Protein AF-A0A9D0T425-F1 (afdb_monomer)

Sequence (357 aa):
MLVMQRRLNVHPAMEGNSQNRHQSHPHPATARMAPVVEVRHTQVRAAHAQANKETKMFMDFVNVDIGLASYYLVDFLIAVALLSAMRFFAGLVGNVSATKEISHNDNKAFGVSLAGAMVAVSIMLMGVVSGDAGYNLANEVLTVILFGVIGITLMWLTRIAFDRISFPGLSIHDQIMKGNMSASIIDACNMIATAIIIKGAMVWVDGGMAMAIFAVIISFIASQIIMALATLYRVKVYAKRHSHKGKQLHEAIEENNVALALRFSAYRVGIAIAVSAAFTAVEYEADAFLYVFMLWFAVALVLFVLLTLIAIVIRHGVLPRINIGEEVGEQGNIAVGVIEGSIYIVVGLLLSGLIGA

Foldseek 3Di:
DDDDDDDDDDDDDDDDDDDDDDDDDDDDDDDDDDPPVVVVVVVVVVVVVVVVVVVVVVCVVVVPPVVLVVLLVLLVVVLVVLLVCLQVVCCVLVVDNSCCCVPPVVQVLSVLLSVLLSLLLVLLLVLLSPDDRDPDSVVSNVSSVVSSVVLNVLLSVLLVLCCVQLNVPDNLSVCSVVSQNLSSLLNSLSSNLLSLQLSLQSNLDDDDPVVSSVSSVVSSVLLSVLVSVLSVVVQVVLCVLCVVVSDTLRVLSSVSLNLSSLLSSLLSNLLSLLLSLLSLLFHDDPVCRVVSVVSSSVSSNVSNVVLVVVLVVVCCVPPPPDPCSCCRRPVSPNVSSNVSSVSSNVSSVVNSVVSND

Secondary structure (DSSP, 8-state):
-----------------------------------HHHHHHHHHHHHHHHHHHHHHHHHHHT---HHHHHHHHHHHHHHHHHHHHHHHHHHHHHT--HHIIIIIS--HHHHHHHHHHHHHHHHHHHHHHTS---SSHHHHHHHHHHHHHHHHHHHHHHHHHIIIII-TT--HHHHHHTT-HHHHHHHHHHHHHHHHHHHHHHHH--S-HHHHHHHHHHHHHHHHHHHHHHHHHHHHHHHHHTTTTT--HHHHHHTT-HHHHHHHHHHHHHHHHHHHHHHHHS---STTHHHHHHHHHHHHHHHHHHHHHHHHHHHHHHSTT--HIIIIIIS--HHHHHHHHHHHHHHHHHHHHHH--

Solvent-accessible surface area (backbone atoms only — not comparable to full-atom values): 19040 Å² total; per-residue (Å²): 134,90,83,89,82,88,82,87,87,80,87,88,87,81,87,89,82,89,83,88,85,82,90,78,87,81,81,89,78,79,84,76,78,73,60,69,68,60,56,49,54,51,52,52,51,51,51,52,52,48,52,52,49,50,52,48,52,48,48,65,72,61,61,69,52,67,68,61,53,52,52,55,50,51,50,50,52,50,52,52,49,53,56,61,43,46,56,55,47,47,24,70,76,65,77,38,55,52,64,48,39,51,75,72,64,61,26,60,12,45,50,49,26,51,51,22,44,46,52,12,52,52,51,28,47,51,22,56,73,70,48,84,83,58,101,42,71,71,59,45,56,51,48,52,51,50,53,49,50,52,47,54,52,51,50,54,50,48,52,54,47,39,28,62,68,53,31,69,91,43,59,46,67,61,35,17,76,70,44,24,50,13,32,10,49,31,51,12,31,50,37,32,19,50,18,47,34,41,15,30,40,45,62,43,50,83,66,56,72,70,55,41,53,50,46,30,54,54,47,45,54,53,47,51,52,55,52,34,53,54,38,53,52,50,42,52,54,40,30,67,66,31,54,93,73,68,47,49,56,63,56,41,38,74,71,41,28,46,10,44,22,46,25,55,21,27,39,48,34,8,40,21,44,22,32,28,26,22,49,66,67,38,73,73,46,79,94,45,40,69,60,43,50,53,50,28,52,52,46,23,51,49,37,45,52,48,42,53,52,51,36,54,55,51,44,57,69,78,47,64,94,58,59,60,55,52,40,19,69,70,69,38,34,45,69,63,13,45,56,59,9,47,43,28,36,52,44,10,50,50,51,24,53,67,52,71,104

Structure (mmCIF, N/CA/C/O backbone):
data_AF-A0A9D0T425-F1
#
_entry.id   AF-A0A9D0T425-F1
#
loop_
_atom_site.group_PDB
_atom_site.id
_atom_site.type_symbol
_atom_site.label_atom_id
_atom_site.label_alt_id
_atom_site.label_comp_id
_atom_site.label_asym_id
_atom_site.label_entity_id
_atom_site.label_seq_id
_atom_site.pdbx_PDB_ins_code
_atom_site.Cartn_x
_atom_site.Cartn_y
_atom_site.Cartn_z
_atom_site.occupancy
_atom_site.B_iso_or_equiv
_atom_site.auth_seq_id
_atom_site.auth_comp_id
_atom_site.auth_asym_id
_atom_site.auth_atom_id
_atom_site.pdbx_PDB_model_num
ATOM 1 N N . MET A 1 1 ? -2.013 -35.848 -11.472 1.00 35.44 1 MET A N 1
ATOM 2 C CA . MET A 1 1 ? -2.820 -37.085 -11.543 1.00 35.44 1 MET A CA 1
ATOM 3 C C . MET A 1 1 ? -2.615 -37.667 -12.938 1.00 35.44 1 MET A C 1
ATOM 5 O O . MET A 1 1 ? -2.800 -36.940 -13.903 1.00 35.44 1 MET A O 1
ATOM 9 N N . LEU A 1 2 ? -2.079 -38.889 -13.015 1.00 35.22 2 LEU A N 1
ATOM 10 C CA . LEU A 1 2 ? -1.730 -39.642 -14.231 1.00 35.22 2 LEU A CA 1
ATOM 11 C C . LEU A 1 2 ? -2.916 -39.811 -15.203 1.00 35.22 2 LEU A C 1
ATOM 13 O O . LEU A 1 2 ? -4.043 -39.947 -14.743 1.00 35.22 2 LEU A O 1
ATOM 17 N N . VAL A 1 3 ? -2.648 -39.941 -16.511 1.00 34.84 3 VAL A 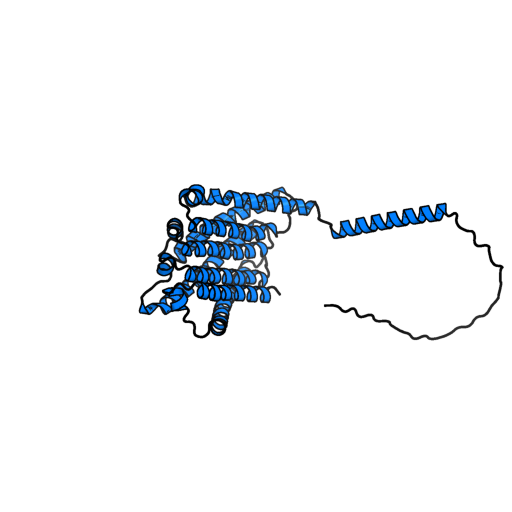N 1
ATOM 18 C CA . VAL A 1 3 ? -2.685 -41.230 -17.249 1.00 34.84 3 VAL A CA 1
ATOM 19 C C . VAL A 1 3 ? -2.408 -41.005 -18.751 1.00 34.84 3 VAL A C 1
ATOM 21 O O . VAL A 1 3 ? -3.076 -40.232 -19.429 1.00 34.84 3 VAL A O 1
ATOM 24 N N . MET A 1 4 ? -1.405 -41.737 -19.250 1.00 37.50 4 MET A N 1
ATOM 25 C CA . MET A 1 4 ? -1.056 -41.970 -20.657 1.00 37.50 4 MET A CA 1
ATOM 26 C C . MET A 1 4 ? -2.200 -42.615 -21.461 1.00 37.50 4 MET A C 1
ATOM 28 O O . MET A 1 4 ? -2.810 -43.574 -20.994 1.00 37.50 4 MET A O 1
ATOM 32 N N . GLN A 1 5 ? -2.360 -42.238 -22.735 1.00 38.09 5 GLN A N 1
ATOM 33 C CA . GLN A 1 5 ? -3.039 -43.068 -23.739 1.00 38.09 5 GLN A CA 1
ATOM 34 C C . GLN A 1 5 ? -2.085 -43.452 -24.880 1.00 38.09 5 GLN A C 1
ATOM 36 O O . GLN A 1 5 ? -1.653 -42.619 -25.671 1.00 38.09 5 GLN A O 1
ATOM 41 N N . ARG A 1 6 ? -1.793 -44.757 -24.964 1.00 34.06 6 ARG A N 1
ATOM 42 C CA . ARG A 1 6 ? -1.296 -45.453 -26.160 1.00 34.06 6 ARG A CA 1
ATOM 43 C C . ARG A 1 6 ? -2.398 -45.473 -27.225 1.00 34.06 6 ARG A C 1
ATOM 45 O O . ARG A 1 6 ? -3.521 -45.863 -26.915 1.00 34.06 6 ARG A O 1
ATOM 52 N N . ARG A 1 7 ? -2.055 -45.217 -28.489 1.00 37.44 7 ARG A N 1
ATOM 53 C CA . ARG A 1 7 ? -2.794 -45.755 -29.644 1.00 37.44 7 ARG A CA 1
ATOM 54 C C . ARG A 1 7 ? -1.852 -46.594 -30.503 1.00 37.44 7 ARG A C 1
ATOM 56 O O . ARG A 1 7 ? -0.882 -46.088 -31.053 1.00 37.44 7 ARG A O 1
ATOM 63 N N . LEU A 1 8 ? -2.155 -47.888 -30.564 1.00 34.28 8 LEU A N 1
ATOM 64 C CA . LEU A 1 8 ? -1.687 -48.835 -31.572 1.00 34.28 8 LEU A CA 1
ATOM 65 C C . LEU A 1 8 ? -2.648 -48.728 -32.760 1.00 34.28 8 LEU A C 1
ATOM 67 O O . LEU A 1 8 ? -3.853 -48.871 -32.565 1.00 34.28 8 LEU A O 1
ATOM 71 N N . ASN A 1 9 ? -2.125 -48.483 -33.961 1.00 35.25 9 ASN A N 1
ATOM 72 C CA . ASN A 1 9 ? -2.880 -48.590 -35.208 1.00 35.25 9 ASN A CA 1
ATOM 73 C C . ASN A 1 9 ? -2.497 -49.900 -35.904 1.00 35.25 9 ASN A C 1
ATOM 75 O O . ASN A 1 9 ? -1.318 -50.175 -36.122 1.00 35.25 9 ASN A O 1
ATOM 79 N N . VAL A 1 10 ? -3.513 -50.693 -36.234 1.00 36.16 10 VAL A N 1
ATOM 80 C CA . VAL A 1 10 ? -3.436 -51.984 -36.920 1.00 36.16 10 VAL A CA 1
ATOM 81 C C . VAL A 1 10 ? -4.153 -51.838 -38.267 1.00 36.16 10 VAL A C 1
ATOM 83 O O . VAL A 1 10 ? -5.340 -51.547 -38.256 1.00 36.16 10 VAL A O 1
ATOM 86 N N . HIS A 1 11 ? -3.396 -52.047 -39.360 1.00 36.41 11 HIS A N 1
ATOM 87 C CA . HIS A 1 11 ? -3.730 -52.639 -40.681 1.00 36.41 11 HIS A CA 1
ATOM 88 C C . HIS A 1 11 ? -4.950 -52.144 -41.511 1.00 36.41 11 HIS A C 1
ATOM 90 O O . HIS A 1 11 ? -5.933 -51.684 -40.945 1.00 36.41 11 HIS A O 1
ATOM 96 N N . PRO A 1 12 ? -4.905 -52.212 -42.870 1.00 41.34 12 PRO A N 1
ATOM 97 C CA . PRO A 1 12 ? -4.798 -53.480 -43.612 1.00 41.34 12 PRO A CA 1
ATOM 98 C C . PRO A 1 12 ? -3.888 -53.511 -44.855 1.00 41.34 12 PRO A C 1
ATOM 100 O O . PRO A 1 12 ? -3.410 -52.501 -45.363 1.00 41.34 12 PRO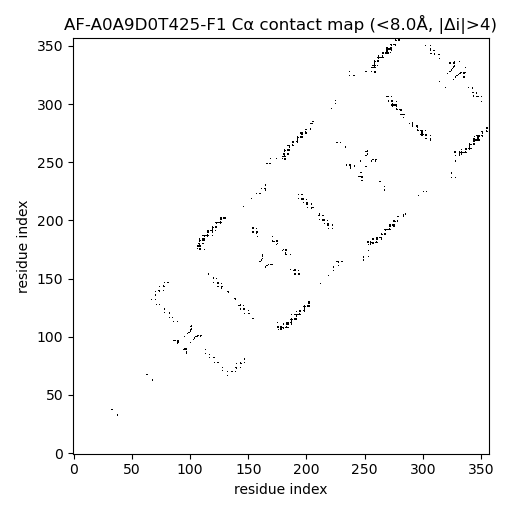 A O 1
ATOM 103 N N . ALA A 1 13 ? -3.645 -54.751 -45.281 1.00 32.94 13 ALA A N 1
ATOM 104 C CA . ALA A 1 13 ? -2.889 -55.201 -46.440 1.00 32.94 13 ALA A CA 1
ATOM 105 C C . ALA A 1 13 ? -3.707 -55.145 -47.742 1.00 32.94 13 ALA A C 1
ATOM 107 O O . ALA A 1 13 ? -4.921 -55.318 -47.692 1.00 32.94 13 ALA A O 1
ATOM 108 N N . MET A 1 14 ? -3.017 -55.033 -48.882 1.00 34.00 14 MET A N 1
ATOM 109 C CA . MET A 1 14 ? -3.430 -55.582 -50.181 1.00 34.00 14 MET A CA 1
ATOM 110 C C . MET A 1 14 ? -2.184 -55.904 -51.026 1.00 34.00 14 MET A C 1
ATOM 112 O O . MET A 1 14 ? -1.304 -55.061 -51.160 1.00 34.00 14 MET A O 1
ATOM 116 N N . GLU A 1 15 ? -2.167 -57.143 -51.536 1.00 33.28 15 GLU A N 1
ATOM 117 C CA . GLU A 1 15 ? -1.726 -57.598 -52.873 1.00 33.28 15 GLU A CA 1
ATOM 118 C C . GLU A 1 15 ? -0.301 -57.215 -53.341 1.00 33.28 15 GLU A C 1
ATOM 120 O O . GLU A 1 15 ? 0.058 -56.059 -53.485 1.00 33.28 15 GLU A O 1
ATOM 125 N N . GLY A 1 16 ? 0.624 -58.134 -53.624 1.00 31.27 16 GLY A N 1
ATOM 126 C CA . GLY A 1 16 ? 0.462 -59.374 -54.375 1.00 31.27 16 GLY A CA 1
ATOM 127 C C . GLY A 1 16 ? 1.121 -59.209 -55.747 1.00 31.27 16 GLY A C 1
ATOM 128 O O . GLY A 1 16 ? 0.457 -58.822 -56.697 1.00 31.27 16 GLY A O 1
ATOM 129 N N . ASN A 1 17 ? 2.418 -59.514 -55.878 1.00 34.34 17 ASN A N 1
ATOM 130 C CA . ASN A 1 17 ? 2.945 -59.950 -57.170 1.00 34.34 17 ASN A CA 1
ATOM 131 C C . ASN A 1 17 ? 4.138 -60.896 -57.006 1.00 34.34 17 ASN A C 1
ATOM 133 O O . ASN A 1 17 ? 5.148 -60.593 -56.373 1.00 34.34 17 ASN A O 1
ATOM 137 N N . SER A 1 18 ? 3.960 -62.071 -57.586 1.00 33.28 18 SER A N 1
ATOM 138 C CA . SER A 1 18 ? 4.903 -63.164 -57.716 1.00 33.28 18 SER A CA 1
ATOM 139 C C . SER A 1 18 ? 5.971 -62.848 -58.757 1.00 33.28 18 SER A C 1
ATOM 141 O O . SER A 1 18 ? 5.620 -62.544 -59.894 1.00 33.28 18 SER A O 1
ATOM 143 N N . GLN A 1 19 ? 7.249 -63.075 -58.446 1.00 36.12 19 GLN A N 1
ATOM 144 C CA . GLN A 1 19 ? 8.165 -63.644 -59.433 1.00 36.12 19 GLN A CA 1
ATOM 145 C C . GLN A 1 19 ? 9.324 -64.395 -58.772 1.00 36.12 19 GLN A C 1
ATOM 147 O O . GLN A 1 19 ? 9.968 -63.958 -57.826 1.00 36.12 19 GLN A O 1
ATOM 152 N N . ASN A 1 20 ? 9.492 -65.598 -59.294 1.00 33.88 20 ASN A N 1
ATOM 153 C CA . ASN A 1 20 ? 10.355 -66.692 -58.899 1.00 33.88 20 ASN A CA 1
ATOM 154 C C . ASN A 1 20 ? 11.780 -66.447 -59.435 1.00 33.88 20 ASN A C 1
ATOM 156 O O . ASN A 1 20 ? 11.884 -66.054 -60.597 1.00 33.88 20 ASN A O 1
ATOM 160 N N . ARG A 1 21 ? 12.845 -66.760 -58.677 1.00 31.83 21 ARG A N 1
ATOM 161 C CA . ARG A 1 21 ? 13.961 -67.628 -59.133 1.00 31.83 21 ARG A CA 1
ATOM 162 C C . ARG A 1 21 ? 15.161 -67.685 -58.172 1.00 31.83 21 ARG A C 1
ATOM 164 O O . ARG A 1 21 ? 15.762 -66.680 -57.825 1.00 31.83 21 ARG A O 1
ATOM 171 N N . HIS A 1 22 ? 15.541 -68.938 -57.934 1.00 35.59 22 HIS A N 1
ATOM 172 C CA . HIS A 1 22 ? 16.879 -69.489 -57.706 1.00 35.59 22 HIS A CA 1
ATOM 173 C C . HIS A 1 22 ? 17.620 -69.248 -56.382 1.00 35.59 22 HIS A C 1
ATOM 175 O O . HIS A 1 22 ? 18.332 -68.278 -56.161 1.00 35.59 22 HIS A O 1
ATOM 181 N N . GLN A 1 23 ? 17.501 -70.300 -55.569 1.00 38.41 23 GLN A N 1
ATOM 182 C CA . GLN A 1 23 ? 18.497 -70.899 -54.684 1.00 38.41 23 GLN A CA 1
ATOM 183 C C . GLN A 1 23 ? 19.968 -70.634 -55.052 1.00 38.41 23 GLN A C 1
ATOM 185 O O . GLN A 1 23 ? 20.412 -70.963 -56.150 1.00 38.41 23 GLN A O 1
ATOM 190 N N . SER A 1 24 ? 20.745 -70.252 -54.037 1.00 34.03 24 SER A N 1
ATOM 191 C CA . SER A 1 24 ? 22.116 -70.732 -53.839 1.00 34.03 24 SER A CA 1
ATOM 192 C C . SER A 1 24 ? 22.484 -70.633 -52.354 1.00 34.03 24 SER A C 1
ATOM 194 O O . SER A 1 24 ? 22.578 -69.537 -51.802 1.00 34.03 24 SER A O 1
ATOM 196 N N . HIS A 1 25 ? 22.669 -71.784 -51.704 1.00 43.97 25 HIS A N 1
ATOM 197 C CA . HIS A 1 25 ? 23.298 -71.896 -50.385 1.00 43.97 25 HIS A CA 1
ATOM 198 C C . HIS A 1 25 ? 24.773 -71.467 -50.444 1.00 43.97 25 HIS A C 1
ATOM 200 O O . HIS A 1 25 ? 25.448 -71.745 -51.437 1.00 43.97 25 HIS A O 1
ATOM 206 N N . PRO A 1 26 ? 25.309 -70.925 -49.337 1.00 40.84 26 PRO A N 1
ATOM 207 C CA . PRO A 1 26 ? 26.554 -71.495 -48.827 1.00 40.84 26 PRO A CA 1
ATOM 208 C C . PRO A 1 26 ? 26.569 -71.731 -47.301 1.00 40.84 26 PRO A C 1
ATOM 210 O O . PRO A 1 26 ? 25.775 -71.187 -46.540 1.00 40.84 26 PRO A O 1
ATOM 213 N N . HIS A 1 27 ? 27.499 -72.609 -46.919 1.00 40.59 27 HIS A N 1
ATOM 214 C CA . HIS A 1 27 ? 27.870 -73.160 -45.606 1.00 40.59 27 HIS A CA 1
ATOM 215 C C . HIS A 1 27 ? 27.984 -72.176 -44.411 1.00 40.59 27 HIS A C 1
ATOM 217 O O . HIS A 1 27 ? 28.167 -70.975 -44.610 1.00 40.59 27 HIS A O 1
ATOM 223 N N . PRO A 1 28 ? 27.970 -72.681 -43.153 1.00 43.75 28 PRO A N 1
ATOM 224 C CA . PRO A 1 28 ? 28.045 -71.857 -41.955 1.00 43.75 28 PRO A CA 1
ATOM 225 C C . PRO A 1 28 ? 29.475 -71.343 -41.751 1.00 43.75 28 PRO A C 1
ATOM 227 O O . PRO A 1 28 ? 30.412 -72.117 -41.554 1.00 43.75 28 PRO A O 1
ATOM 230 N N . ALA A 1 29 ? 29.643 -70.022 -41.790 1.00 39.28 29 ALA A N 1
ATOM 231 C CA . ALA A 1 29 ? 30.893 -69.374 -41.431 1.00 39.28 29 ALA A CA 1
ATOM 232 C C . ALA A 1 29 ? 31.065 -69.363 -39.903 1.00 39.28 29 ALA A C 1
ATOM 234 O O . ALA A 1 29 ? 30.200 -68.920 -39.151 1.00 39.28 29 ALA A O 1
ATOM 235 N N . THR A 1 30 ? 32.222 -69.853 -39.473 1.00 44.78 30 THR A N 1
ATOM 236 C CA . THR A 1 30 ? 32.805 -69.773 -38.131 1.00 44.78 30 THR A CA 1
ATOM 237 C C . THR A 1 30 ? 32.565 -68.421 -37.450 1.00 44.78 30 THR A C 1
ATOM 239 O O . THR A 1 30 ? 33.030 -67.388 -37.937 1.00 44.78 30 THR A O 1
ATOM 242 N N . ALA A 1 31 ? 31.913 -68.430 -36.285 1.00 45.78 31 ALA A N 1
ATOM 243 C CA . ALA A 1 31 ? 31.840 -67.277 -35.396 1.00 45.78 31 ALA A CA 1
ATOM 244 C C . ALA A 1 31 ? 33.247 -66.953 -34.858 1.00 45.78 31 ALA A C 1
ATOM 246 O O . ALA A 1 31 ? 33.746 -67.609 -33.944 1.00 45.78 31 ALA A O 1
ATOM 247 N N . ARG A 1 32 ? 33.913 -65.950 -35.444 1.00 51.22 32 ARG A N 1
ATOM 248 C CA . ARG A 1 32 ? 35.106 -65.336 -34.847 1.00 51.22 32 ARG A CA 1
ATOM 249 C C . ARG A 1 32 ? 34.679 -64.649 -33.548 1.00 51.22 32 ARG A C 1
ATOM 251 O O . ARG A 1 32 ? 33.947 -63.665 -33.592 1.00 51.22 32 ARG A O 1
ATOM 258 N N . MET A 1 33 ? 35.142 -65.154 -32.405 1.00 50.75 33 MET A N 1
ATOM 259 C CA . MET A 1 33 ? 35.126 -64.392 -31.155 1.00 50.75 33 MET A CA 1
ATOM 260 C C . MET A 1 33 ? 35.934 -63.109 -31.376 1.00 50.75 33 MET A C 1
ATOM 262 O O . MET A 1 33 ? 37.138 -63.175 -31.625 1.00 50.75 33 MET A O 1
ATOM 266 N N . ALA A 1 34 ? 35.278 -61.949 -31.319 1.00 51.81 34 ALA A N 1
ATOM 267 C CA . ALA A 1 34 ? 35.981 -60.675 -31.234 1.00 51.81 34 ALA A CA 1
ATOM 268 C C . ALA A 1 34 ? 36.892 -60.703 -29.991 1.00 51.81 34 ALA A C 1
ATOM 270 O O . ALA A 1 34 ? 36.465 -61.211 -28.945 1.00 51.81 34 ALA A O 1
ATOM 271 N N . PRO A 1 35 ? 38.139 -60.208 -30.068 1.00 52.72 35 PRO A N 1
ATOM 272 C CA . PRO A 1 35 ? 39.037 -60.231 -28.925 1.00 52.72 35 PRO A CA 1
ATOM 273 C C . PRO A 1 35 ? 38.396 -59.445 -27.774 1.00 52.72 35 PRO A C 1
ATOM 275 O O . PRO A 1 35 ? 38.030 -58.282 -27.922 1.00 52.72 35 PRO A O 1
ATOM 278 N N . VAL A 1 36 ? 38.258 -60.085 -26.610 1.00 57.22 36 VAL A N 1
ATOM 279 C CA . VAL A 1 36 ? 37.604 -59.550 -25.394 1.00 57.22 36 VAL A CA 1
ATOM 280 C C . VAL A 1 36 ? 38.117 -58.149 -25.010 1.00 57.22 36 VAL A C 1
ATOM 282 O O . VAL A 1 36 ? 37.386 -57.340 -24.441 1.00 57.22 36 VAL A O 1
ATOM 285 N N . VAL A 1 37 ? 39.360 -57.829 -25.379 1.00 57.50 37 VAL A N 1
ATOM 286 C CA . VAL A 1 37 ? 39.997 -56.518 -25.191 1.00 57.50 37 VAL A CA 1
ATOM 287 C C . VAL A 1 37 ? 39.315 -55.413 -26.015 1.00 57.50 37 VAL A C 1
ATOM 289 O O . VAL A 1 37 ? 39.064 -54.327 -25.496 1.00 57.50 37 VAL A O 1
ATOM 292 N N . GLU A 1 38 ? 38.943 -55.687 -27.264 1.00 56.59 38 GLU A N 1
ATOM 293 C CA . GLU A 1 38 ? 38.297 -54.728 -28.171 1.00 56.59 38 GLU A CA 1
ATOM 294 C C . GLU A 1 38 ? 36.849 -54.438 -27.744 1.00 56.59 38 GLU A C 1
ATOM 296 O O . GLU A 1 38 ? 36.419 -53.281 -27.709 1.00 56.59 38 GLU A O 1
ATOM 301 N N . VAL A 1 39 ? 36.126 -55.462 -27.275 1.00 59.94 39 VAL A N 1
ATOM 302 C CA . VAL A 1 39 ? 34.778 -55.310 -26.699 1.00 59.94 39 VAL A CA 1
ATOM 303 C C . VAL A 1 39 ? 34.821 -54.435 -25.441 1.00 59.94 39 VAL A C 1
ATOM 305 O O . VAL A 1 39 ? 33.996 -53.533 -25.286 1.00 59.94 39 VAL A O 1
ATOM 308 N N . ARG A 1 40 ? 35.829 -54.627 -24.577 1.00 60.97 40 ARG A N 1
ATOM 309 C CA . ARG A 1 40 ? 36.006 -53.837 -23.348 1.00 60.97 40 ARG A CA 1
ATOM 310 C C . ARG A 1 40 ? 36.323 -52.369 -23.647 1.00 60.97 40 ARG A C 1
ATOM 312 O O . ARG A 1 40 ? 35.730 -51.487 -23.033 1.00 60.97 40 ARG A O 1
ATOM 319 N N . HIS A 1 41 ? 37.187 -52.086 -24.624 1.00 64.06 41 HIS A N 1
ATOM 320 C CA . HIS A 1 41 ? 37.464 -50.709 -25.056 1.00 64.06 41 HIS A CA 1
ATOM 321 C C . HIS A 1 41 ? 36.235 -50.017 -25.656 1.00 64.06 41 HIS A C 1
ATOM 323 O O . HIS A 1 41 ? 36.010 -48.832 -25.405 1.00 64.06 41 HIS A O 1
ATOM 329 N N . THR A 1 42 ? 35.417 -50.752 -26.410 1.00 68.44 42 THR A N 1
ATOM 330 C CA . THR A 1 42 ? 34.193 -50.214 -27.018 1.00 68.44 42 THR A CA 1
ATOM 331 C C . THR A 1 42 ? 33.128 -49.917 -25.958 1.00 68.44 42 THR A C 1
ATOM 333 O O . THR A 1 42 ? 32.510 -48.854 -25.992 1.00 68.44 42 THR A O 1
ATOM 336 N N . GLN A 1 43 ? 32.974 -50.790 -24.957 1.00 67.69 43 GLN A N 1
ATOM 337 C CA . GLN A 1 43 ? 32.071 -50.566 -23.820 1.00 67.69 43 GLN A CA 1
ATOM 338 C C . GLN A 1 43 ? 32.498 -49.374 -22.954 1.00 67.69 43 GLN A C 1
ATOM 340 O O . GLN A 1 43 ? 31.655 -48.567 -22.572 1.00 67.69 43 GLN A O 1
ATOM 345 N N . VAL A 1 44 ? 33.800 -49.214 -22.694 1.00 71.31 44 VAL A N 1
ATOM 346 C CA . VAL A 1 44 ? 34.334 -48.062 -21.945 1.00 71.31 44 VAL A CA 1
ATOM 347 C C . VAL A 1 44 ? 34.079 -46.754 -22.702 1.00 71.31 44 VAL A C 1
ATOM 349 O O . VAL A 1 44 ? 33.600 -45.787 -22.115 1.00 71.31 44 VAL A O 1
ATOM 352 N N . ARG A 1 45 ? 34.305 -46.722 -24.022 1.00 73.31 45 ARG A N 1
ATOM 353 C CA . ARG A 1 45 ? 33.991 -45.546 -24.855 1.00 73.31 45 ARG A CA 1
ATOM 354 C C . ARG A 1 45 ? 32.495 -45.220 -24.876 1.00 73.31 45 ARG A C 1
ATOM 356 O O . ARG A 1 45 ? 32.142 -44.048 -24.799 1.00 73.31 45 ARG A O 1
ATOM 363 N N . ALA A 1 46 ? 31.629 -46.232 -24.938 1.00 71.75 46 ALA A N 1
ATOM 364 C CA . ALA A 1 46 ? 30.180 -46.046 -24.880 1.00 71.75 46 ALA A CA 1
ATOM 365 C C . ALA A 1 46 ? 29.719 -45.501 -23.515 1.00 71.75 46 ALA A C 1
ATOM 367 O O . ALA A 1 46 ? 28.898 -44.589 -23.473 1.00 71.75 46 ALA A O 1
ATOM 368 N N . ALA A 1 47 ? 30.296 -45.990 -22.412 1.00 72.25 47 ALA A N 1
ATOM 369 C CA . ALA A 1 47 ? 30.020 -45.484 -21.068 1.00 72.25 47 ALA A CA 1
ATOM 370 C C . ALA A 1 47 ? 30.472 -44.022 -20.895 1.00 72.25 47 ALA A C 1
ATOM 372 O O . ALA A 1 47 ? 29.717 -43.209 -20.367 1.00 72.25 47 ALA A O 1
ATOM 373 N N . HIS A 1 48 ? 31.652 -43.651 -21.406 1.00 74.06 48 HIS A N 1
ATOM 374 C CA . HIS A 1 48 ? 32.107 -42.255 -21.411 1.00 74.06 48 HIS A CA 1
ATOM 375 C C . HIS A 1 48 ? 31.226 -41.348 -22.280 1.00 74.06 48 HIS A C 1
ATOM 377 O O . HIS A 1 48 ? 30.919 -40.227 -21.883 1.00 74.06 48 HIS A O 1
ATOM 383 N N . ALA A 1 49 ? 30.786 -41.821 -23.449 1.00 74.38 49 ALA A N 1
ATOM 384 C CA . ALA A 1 49 ? 29.882 -41.063 -24.312 1.00 74.38 49 ALA A CA 1
ATOM 385 C C . ALA A 1 49 ? 28.510 -40.843 -23.654 1.00 74.38 49 ALA A C 1
ATOM 387 O O . ALA A 1 49 ? 27.956 -39.748 -23.742 1.00 74.38 49 ALA A O 1
ATOM 388 N N . GLN A 1 50 ? 27.991 -41.855 -22.955 1.00 75.31 50 GLN A N 1
ATOM 389 C CA . GLN A 1 50 ? 26.746 -41.766 -22.197 1.00 75.31 50 GLN A CA 1
ATOM 390 C C . GLN A 1 50 ? 26.877 -40.808 -21.002 1.00 75.31 50 GLN A C 1
ATOM 392 O O . GLN A 1 50 ? 26.042 -39.922 -20.853 1.00 75.31 50 GLN A O 1
ATOM 397 N N . ALA A 1 51 ? 27.961 -40.895 -20.225 1.00 75.12 51 ALA A N 1
ATOM 398 C CA . ALA A 1 51 ? 28.231 -39.981 -19.111 1.00 75.12 51 ALA A CA 1
ATOM 399 C C . ALA A 1 51 ? 28.406 -38.521 -19.570 1.00 75.12 51 ALA A C 1
ATOM 401 O O . ALA A 1 51 ? 27.908 -37.595 -18.927 1.00 75.12 51 ALA A O 1
ATOM 402 N N . ASN A 1 52 ? 29.052 -38.298 -20.720 1.00 80.06 52 ASN A N 1
ATOM 403 C CA . ASN A 1 52 ? 29.162 -36.965 -21.318 1.00 80.06 52 ASN A CA 1
ATOM 404 C C . ASN A 1 52 ? 27.804 -36.447 -21.809 1.00 80.06 52 ASN A C 1
ATOM 406 O O . ASN A 1 52 ? 27.523 -35.256 -21.692 1.00 80.06 52 ASN A O 1
ATOM 410 N N . LYS A 1 53 ? 26.946 -37.326 -22.336 1.00 79.12 53 LYS A N 1
ATOM 411 C CA . LYS A 1 53 ? 25.585 -36.978 -22.762 1.00 79.12 53 LYS A CA 1
ATOM 412 C C . LYS A 1 53 ? 24.684 -36.636 -21.574 1.00 79.12 53 LYS A C 1
ATOM 414 O O . LYS A 1 53 ? 23.929 -35.676 -21.663 1.00 79.12 53 LYS A O 1
ATOM 419 N N . GLU A 1 54 ? 24.788 -37.376 -20.474 1.00 76.12 54 GLU A N 1
ATOM 420 C CA . GLU A 1 54 ? 24.065 -37.107 -19.224 1.00 76.12 54 GLU A CA 1
ATOM 421 C C . GLU A 1 54 ? 24.547 -35.814 -18.564 1.00 76.12 54 GLU A C 1
ATOM 423 O O . GLU A 1 54 ? 23.726 -34.982 -18.195 1.00 76.12 54 GLU A O 1
ATOM 428 N N . THR A 1 55 ? 25.863 -35.581 -18.517 1.00 75.94 55 THR A N 1
ATOM 429 C CA . THR A 1 55 ? 26.437 -34.308 -18.050 1.00 75.94 55 THR A CA 1
ATOM 430 C C . THR A 1 55 ? 25.953 -33.138 -18.901 1.00 75.94 55 THR A C 1
ATOM 432 O O . THR A 1 55 ? 25.539 -32.119 -18.362 1.00 75.94 55 THR A O 1
ATOM 435 N N . LYS A 1 56 ? 25.949 -33.282 -20.232 1.00 73.88 56 LYS A N 1
ATOM 436 C CA . LYS A 1 56 ? 25.445 -32.242 -21.134 1.00 73.88 56 LYS A CA 1
ATOM 437 C C . LYS A 1 56 ? 23.947 -31.994 -20.936 1.00 73.88 56 LYS A C 1
ATOM 439 O O . LYS A 1 56 ? 23.544 -30.849 -20.841 1.00 73.88 56 LYS A O 1
ATOM 444 N N . MET A 1 57 ? 23.141 -33.047 -20.799 1.00 73.19 57 MET A N 1
ATOM 445 C CA . MET A 1 57 ? 21.703 -32.935 -20.530 1.00 73.19 57 MET A CA 1
ATOM 446 C C . MET A 1 57 ? 21.416 -32.284 -19.170 1.00 73.19 57 MET A C 1
ATOM 448 O O . MET A 1 57 ? 20.481 -31.501 -19.056 1.00 73.19 57 MET A O 1
ATOM 452 N N . PHE A 1 58 ? 22.224 -32.574 -18.148 1.00 70.50 58 PHE A N 1
ATOM 453 C CA . PHE A 1 58 ? 22.141 -31.918 -16.846 1.00 70.50 58 PHE A CA 1
ATOM 454 C C . PHE A 1 58 ? 22.538 -30.441 -16.933 1.00 70.50 58 PHE A C 1
ATOM 456 O O . PHE A 1 58 ? 21.844 -29.604 -16.375 1.00 70.50 58 PHE A O 1
ATOM 463 N N . MET A 1 59 ? 23.601 -30.103 -17.667 1.00 66.62 59 MET A N 1
ATOM 464 C CA . MET A 1 59 ? 24.001 -28.709 -17.890 1.00 66.62 59 MET A CA 1
ATOM 465 C C . MET A 1 59 ? 22.976 -27.936 -18.728 1.00 66.62 59 MET A C 1
ATOM 467 O O . MET A 1 59 ? 22.731 -26.776 -18.433 1.00 66.62 59 MET A O 1
ATOM 471 N N . ASP A 1 60 ? 22.327 -28.575 -19.705 1.00 69.50 60 ASP A N 1
ATOM 472 C CA . ASP A 1 60 ? 21.221 -27.985 -20.471 1.00 69.50 60 ASP A CA 1
ATOM 473 C C . ASP A 1 60 ? 19.964 -27.804 -19.587 1.00 69.50 60 ASP A C 1
ATOM 475 O O . ASP A 1 60 ? 19.242 -26.820 -19.732 1.00 69.50 60 ASP A O 1
ATOM 479 N N . PHE A 1 61 ? 19.710 -28.717 -18.638 1.00 63.84 61 PHE A N 1
ATOM 480 C CA . PHE A 1 61 ? 18.622 -28.611 -17.651 1.00 63.84 61 PHE A CA 1
ATOM 481 C C . PHE A 1 61 ? 18.895 -27.550 -16.571 1.00 63.84 61 PHE A C 1
ATOM 483 O O . PHE A 1 61 ? 17.972 -26.892 -16.100 1.00 63.84 61 PHE A O 1
ATOM 490 N N . VAL A 1 62 ? 20.162 -27.374 -16.187 1.00 65.62 62 VAL A N 1
ATOM 491 C CA . VAL A 1 62 ? 20.652 -26.400 -15.196 1.00 65.62 62 VAL A CA 1
ATOM 492 C C . VAL A 1 62 ? 21.296 -25.205 -15.901 1.00 65.62 62 VAL A C 1
ATOM 494 O O . VAL A 1 62 ? 22.175 -24.566 -15.334 1.00 65.62 62 VAL A O 1
ATOM 497 N N . ASN A 1 63 ? 20.900 -24.897 -17.141 1.00 60.16 63 ASN A N 1
ATOM 498 C CA . ASN A 1 63 ? 21.492 -23.810 -17.917 1.00 60.16 63 ASN A CA 1
ATOM 499 C C . ASN A 1 63 ? 21.085 -22.451 -17.324 1.00 60.16 63 ASN A C 1
ATOM 501 O O . ASN A 1 63 ? 20.204 -21.756 -17.824 1.00 60.16 63 ASN A O 1
ATOM 505 N N . VAL A 1 64 ? 21.698 -22.110 -16.193 1.00 62.22 64 VAL A N 1
ATOM 506 C CA . VAL A 1 64 ? 21.708 -20.783 -15.609 1.00 62.22 64 VAL A CA 1
ATOM 507 C C . VAL A 1 64 ? 22.643 -19.987 -16.495 1.00 62.22 64 VAL A C 1
ATOM 509 O O . VAL A 1 64 ? 23.862 -20.159 -16.435 1.00 62.22 64 VAL A O 1
ATOM 512 N N . ASP A 1 65 ? 22.066 -19.145 -17.344 1.00 72.31 65 ASP A N 1
ATOM 513 C CA . ASP A 1 65 ? 22.831 -18.166 -18.098 1.00 72.31 65 ASP A CA 1
ATOM 514 C C . ASP A 1 65 ? 23.629 -17.322 -17.091 1.00 72.31 65 ASP A C 1
ATOM 516 O O . ASP A 1 65 ? 23.070 -16.568 -16.292 1.00 72.31 65 ASP A O 1
ATOM 520 N N . ILE A 1 66 ? 24.950 -17.513 -17.075 1.00 68.38 66 ILE A N 1
ATOM 521 C CA . ILE A 1 66 ? 25.859 -16.847 -16.133 1.00 68.38 66 ILE A CA 1
ATOM 522 C C . ILE A 1 66 ? 25.767 -15.322 -16.304 1.00 68.38 66 ILE A C 1
ATOM 524 O O . ILE A 1 66 ? 25.944 -14.586 -15.331 1.00 68.38 66 ILE A O 1
ATOM 528 N N . GLY A 1 67 ? 25.434 -14.851 -17.514 1.00 70.69 67 GLY A N 1
ATOM 529 C CA . GLY A 1 67 ? 25.107 -13.459 -17.783 1.00 70.69 67 GLY A CA 1
ATOM 530 C C . GLY A 1 67 ? 23.907 -13.018 -16.952 1.00 70.69 67 GLY A C 1
ATOM 531 O O . GLY A 1 67 ? 24.063 -12.143 -16.102 1.00 70.69 67 GLY A O 1
ATOM 532 N N . LEU A 1 68 ? 22.754 -13.675 -17.105 1.00 77.31 68 LEU A N 1
ATOM 533 C CA . LEU A 1 68 ? 21.528 -13.374 -16.342 1.00 77.31 68 LEU A CA 1
ATOM 534 C C . LEU A 1 68 ? 21.718 -13.502 -14.824 1.00 77.31 68 LEU A C 1
ATOM 536 O O . LEU A 1 68 ? 21.241 -12.661 -14.065 1.00 77.31 68 LEU A O 1
ATOM 540 N N . ALA A 1 69 ? 22.475 -14.503 -14.368 1.00 80.81 69 ALA A N 1
ATOM 541 C CA . ALA A 1 69 ? 22.778 -14.673 -12.949 1.00 80.81 69 ALA A CA 1
ATOM 542 C C . ALA A 1 69 ? 23.536 -13.475 -12.357 1.00 80.81 69 ALA A C 1
ATOM 544 O O . ALA A 1 69 ? 23.319 -13.123 -11.196 1.00 80.81 69 ALA A O 1
ATOM 545 N N . SER A 1 70 ? 24.414 -12.8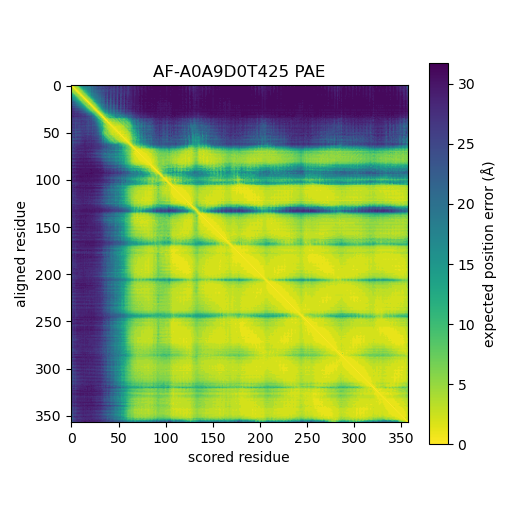40 -13.141 1.00 81.00 70 SER A N 1
ATOM 546 C CA . SER A 1 70 ? 25.159 -11.664 -12.688 1.00 81.00 70 SER A CA 1
ATOM 547 C C . SER A 1 70 ? 24.268 -10.426 -12.519 1.00 81.00 70 SER A C 1
ATOM 549 O O . SER A 1 70 ? 24.443 -9.705 -11.537 1.00 81.00 70 SER A O 1
ATOM 551 N N . TYR A 1 71 ? 23.272 -10.233 -13.394 1.00 83.44 71 TYR A N 1
ATOM 552 C CA . TYR A 1 71 ? 22.268 -9.169 -13.262 1.00 83.44 71 TYR A CA 1
ATOM 553 C C . TYR A 1 71 ? 21.427 -9.361 -11.993 1.00 83.44 71 TYR A C 1
ATOM 555 O O . TYR A 1 71 ? 21.425 -8.492 -11.125 1.00 83.44 71 TYR A O 1
ATOM 563 N N . TYR A 1 72 ? 20.855 -10.553 -11.789 1.00 83.88 72 TYR A N 1
ATOM 564 C CA . TYR A 1 72 ? 20.061 -10.842 -10.587 1.00 83.88 72 TYR A CA 1
ATOM 565 C C . TYR A 1 72 ? 20.854 -10.707 -9.281 1.00 83.88 72 TYR A C 1
ATOM 567 O O . TYR A 1 72 ? 20.312 -10.280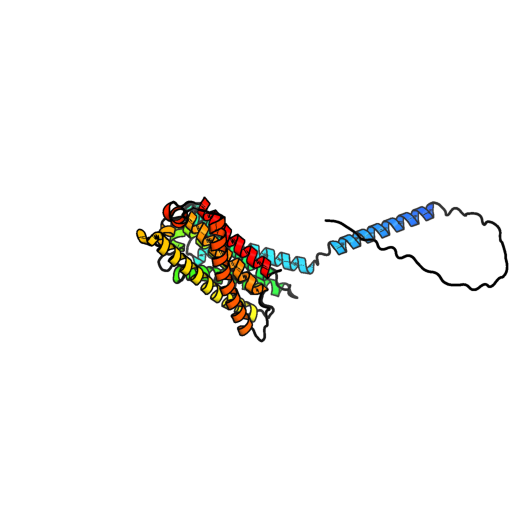 -8.259 1.00 83.88 72 TYR A O 1
ATOM 575 N N . LEU A 1 73 ? 22.143 -11.065 -9.289 1.00 85.94 73 LEU A N 1
ATOM 576 C CA . LEU A 1 73 ? 23.008 -10.870 -8.128 1.00 85.94 73 LEU A CA 1
ATOM 577 C C . LEU A 1 73 ? 23.195 -9.381 -7.819 1.00 85.94 73 LEU A C 1
ATOM 579 O O . LEU A 1 73 ? 23.119 -8.988 -6.655 1.00 85.94 73 LEU A O 1
ATOM 583 N N . VAL A 1 74 ? 23.440 -8.557 -8.839 1.00 87.19 74 VAL A N 1
ATOM 584 C CA . VAL A 1 74 ? 23.591 -7.107 -8.672 1.00 87.19 74 VAL A CA 1
ATOM 585 C C . VAL A 1 74 ? 22.302 -6.483 -8.144 1.00 87.19 74 VAL A C 1
ATOM 587 O O . VAL A 1 74 ? 22.357 -5.742 -7.162 1.00 87.19 74 VAL A O 1
ATOM 590 N N . ASP A 1 75 ? 21.153 -6.855 -8.695 1.00 85.25 75 ASP A N 1
ATOM 591 C CA . ASP A 1 75 ? 19.843 -6.384 -8.243 1.00 85.25 75 ASP A CA 1
ATOM 592 C C . ASP A 1 75 ? 19.585 -6.727 -6.780 1.00 85.25 75 ASP A C 1
ATOM 594 O O . ASP A 1 75 ? 19.187 -5.872 -5.983 1.00 85.25 75 ASP A O 1
ATOM 598 N N . PHE A 1 76 ? 19.876 -7.972 -6.398 1.00 87.12 76 PHE A N 1
ATOM 599 C CA . PHE A 1 76 ? 19.756 -8.425 -5.021 1.00 87.12 76 PHE A CA 1
ATOM 600 C C . PHE A 1 76 ? 20.664 -7.622 -4.079 1.00 87.12 76 PHE A C 1
ATOM 602 O O . PHE A 1 76 ? 20.217 -7.177 -3.020 1.00 87.12 76 PHE A O 1
ATOM 609 N N . LEU A 1 77 ? 21.924 -7.389 -4.462 1.00 90.50 77 LEU A N 1
ATOM 610 C CA . LEU A 1 77 ? 22.868 -6.608 -3.660 1.00 90.50 77 LEU A CA 1
ATOM 611 C C . LEU A 1 77 ? 22.419 -5.151 -3.503 1.00 90.50 77 LEU A C 1
ATOM 613 O O . LEU A 1 77 ? 22.483 -4.611 -2.395 1.00 90.50 77 LEU A O 1
ATOM 617 N N . ILE A 1 78 ? 21.926 -4.522 -4.574 1.00 87.44 78 ILE A N 1
ATOM 618 C CA . ILE A 1 78 ? 21.395 -3.155 -4.522 1.00 87.44 78 ILE A CA 1
ATOM 619 C C . ILE A 1 78 ? 20.138 -3.109 -3.653 1.00 87.44 78 ILE A C 1
ATOM 621 O O . ILE A 1 78 ? 20.020 -2.221 -2.809 1.00 87.44 78 ILE A O 1
ATOM 625 N N . ALA A 1 79 ? 19.227 -4.075 -3.785 1.00 86.75 79 ALA A N 1
ATOM 626 C CA . ALA A 1 79 ? 18.033 -4.150 -2.951 1.00 86.75 79 ALA A CA 1
ATOM 627 C C . ALA A 1 79 ? 18.392 -4.273 -1.462 1.00 86.75 79 ALA A C 1
ATOM 629 O O . ALA A 1 79 ? 17.862 -3.529 -0.636 1.00 86.75 79 ALA A O 1
ATOM 630 N N . VAL A 1 80 ? 19.347 -5.140 -1.107 1.00 88.19 80 VAL A N 1
ATOM 631 C CA . VAL A 1 80 ? 19.854 -5.266 0.271 1.00 88.19 80 VAL A CA 1
ATOM 632 C C . VAL A 1 80 ? 20.500 -3.962 0.751 1.00 88.19 80 VAL A C 1
ATOM 634 O O . VAL A 1 80 ? 20.266 -3.546 1.892 1.00 88.19 80 VAL A O 1
ATOM 637 N N . ALA A 1 81 ? 21.271 -3.284 -0.102 1.00 88.25 81 ALA A N 1
ATOM 638 C CA . ALA A 1 81 ? 21.884 -2.000 0.223 1.00 88.25 81 ALA A CA 1
ATOM 639 C C . ALA A 1 81 ? 20.830 -0.906 0.474 1.00 88.25 81 ALA A C 1
ATOM 641 O O . ALA A 1 81 ? 20.904 -0.212 1.489 1.00 88.25 81 ALA A O 1
ATOM 642 N N . LEU A 1 82 ? 19.810 -0.794 -0.384 1.00 85.31 82 LEU A N 1
ATOM 643 C CA . LEU A 1 82 ? 18.700 0.153 -0.233 1.00 85.31 82 LEU A CA 1
ATOM 644 C C . LEU A 1 82 ? 17.882 -0.124 1.037 1.00 85.31 82 LEU A C 1
ATOM 646 O O . LEU A 1 82 ? 17.581 0.799 1.794 1.00 85.31 82 LEU A O 1
ATOM 650 N N . LEU A 1 83 ? 17.576 -1.392 1.328 1.00 83.88 83 LEU A N 1
ATOM 651 C CA . LEU A 1 83 ? 16.869 -1.787 2.552 1.00 83.88 83 LEU A CA 1
ATOM 652 C C . LEU A 1 83 ? 17.692 -1.495 3.812 1.00 83.88 83 LEU A C 1
ATOM 654 O O . LEU A 1 83 ? 17.147 -1.043 4.818 1.00 83.88 83 LEU A O 1
ATOM 658 N N . SER A 1 84 ? 19.011 -1.681 3.755 1.00 83.25 84 SER A N 1
ATOM 659 C CA . SER A 1 84 ? 19.916 -1.301 4.847 1.00 83.25 84 SER A CA 1
ATOM 660 C C . SER A 1 84 ? 19.972 0.221 5.021 1.00 83.25 84 SER A C 1
ATOM 662 O O . SER A 1 84 ? 19.978 0.728 6.147 1.00 83.25 84 SER A O 1
ATOM 664 N N . ALA A 1 85 ? 19.939 0.964 3.911 1.00 81.12 85 ALA A N 1
ATOM 665 C CA . ALA A 1 85 ? 19.918 2.421 3.902 1.00 81.12 85 ALA A CA 1
ATOM 666 C C . ALA A 1 85 ? 18.626 3.005 4.504 1.00 81.12 85 ALA A C 1
ATOM 668 O O . ALA A 1 85 ? 18.665 4.090 5.089 1.00 81.12 85 ALA A O 1
ATOM 669 N N . MET A 1 86 ? 17.494 2.288 4.442 1.00 74.94 86 MET A N 1
ATOM 670 C CA . MET A 1 86 ? 16.198 2.755 4.966 1.00 74.94 86 MET A CA 1
ATOM 671 C C . MET A 1 86 ? 16.243 3.169 6.440 1.00 74.94 86 MET A C 1
ATOM 673 O O . MET A 1 86 ? 15.564 4.118 6.833 1.00 74.94 86 MET A O 1
ATOM 677 N N . ARG A 1 87 ? 17.078 2.518 7.262 1.00 72.88 87 ARG A N 1
ATOM 678 C CA . ARG A 1 87 ? 17.273 2.915 8.666 1.00 72.88 87 ARG A CA 1
ATOM 679 C C . ARG A 1 87 ? 17.812 4.346 8.789 1.00 72.88 87 ARG A C 1
ATOM 681 O O . ARG A 1 87 ? 17.397 5.078 9.685 1.00 72.88 87 ARG A O 1
ATOM 688 N N . PHE A 1 88 ? 18.721 4.743 7.902 1.00 70.94 88 PHE A N 1
ATOM 689 C CA . PHE A 1 88 ? 19.298 6.088 7.874 1.00 70.94 88 PHE A CA 1
ATOM 690 C C . PHE A 1 88 ? 18.325 7.101 7.264 1.00 70.94 88 PHE A C 1
ATOM 692 O O . PHE A 1 88 ? 18.198 8.209 7.782 1.00 70.94 88 PHE A O 1
ATOM 699 N N . PHE A 1 89 ? 17.571 6.702 6.234 1.00 68.31 89 PHE A N 1
ATOM 700 C CA . PHE A 1 89 ? 16.513 7.534 5.651 1.00 68.31 89 PHE A CA 1
ATOM 701 C C . PHE A 1 89 ? 15.400 7.862 6.650 1.00 68.31 89 PHE A C 1
ATOM 703 O O . PHE A 1 89 ? 14.978 9.014 6.719 1.00 68.31 89 PHE A O 1
ATOM 710 N N . ALA A 1 90 ? 14.977 6.900 7.477 1.00 65.44 90 ALA A N 1
ATOM 711 C CA . ALA A 1 90 ? 14.041 7.162 8.573 1.00 65.44 90 ALA A CA 1
ATOM 712 C C . ALA A 1 90 ? 14.575 8.248 9.531 1.00 65.44 90 ALA A C 1
ATOM 714 O O . ALA A 1 90 ? 13.814 9.099 9.987 1.00 65.44 90 ALA A O 1
ATOM 715 N N . GLY A 1 91 ? 15.897 8.256 9.747 1.00 60.91 91 GLY A N 1
ATOM 716 C CA . GLY A 1 91 ? 16.643 9.293 10.460 1.00 60.91 91 GLY A CA 1
ATOM 717 C C . GLY A 1 91 ? 16.531 10.686 9.850 1.00 60.91 91 GLY A C 1
ATOM 718 O O . GLY A 1 91 ? 16.173 11.642 10.535 1.00 60.91 91 GLY A O 1
ATOM 719 N N . LEU A 1 92 ? 16.839 10.785 8.558 1.00 59.25 92 LEU A N 1
ATOM 720 C CA . LEU A 1 92 ? 16.918 12.049 7.821 1.00 59.25 92 LEU A CA 1
ATOM 721 C C . LEU A 1 92 ? 15.547 12.684 7.581 1.00 59.25 92 LEU A C 1
ATOM 723 O O . LEU A 1 92 ? 15.396 13.896 7.681 1.00 59.25 92 LEU A O 1
ATOM 727 N N . VAL A 1 93 ? 14.551 11.864 7.257 1.00 58.47 93 VAL A N 1
ATOM 728 C CA . VAL A 1 93 ? 13.236 12.332 6.807 1.00 58.47 93 VAL A CA 1
ATOM 729 C C . VAL A 1 93 ? 12.282 12.566 7.979 1.00 58.47 93 VAL A C 1
ATOM 731 O O . VAL A 1 93 ? 11.440 13.457 7.918 1.00 58.47 93 VAL A O 1
ATOM 734 N N . GLY A 1 94 ? 12.412 11.784 9.054 1.00 57.78 94 GLY A N 1
ATOM 735 C CA . GLY A 1 94 ? 11.580 11.918 10.250 1.00 57.78 94 GLY A CA 1
ATOM 736 C C . GLY A 1 94 ? 12.146 12.856 11.315 1.00 57.78 94 GLY A C 1
ATOM 737 O O . GLY A 1 94 ? 11.457 13.105 12.292 1.00 57.78 94 GLY A O 1
ATOM 738 N N . ASN A 1 95 ? 13.390 13.341 11.173 1.00 60.97 95 ASN A N 1
ATOM 739 C CA . ASN A 1 95 ? 14.152 13.997 12.249 1.00 60.97 95 ASN A CA 1
ATOM 740 C C . ASN A 1 95 ? 14.19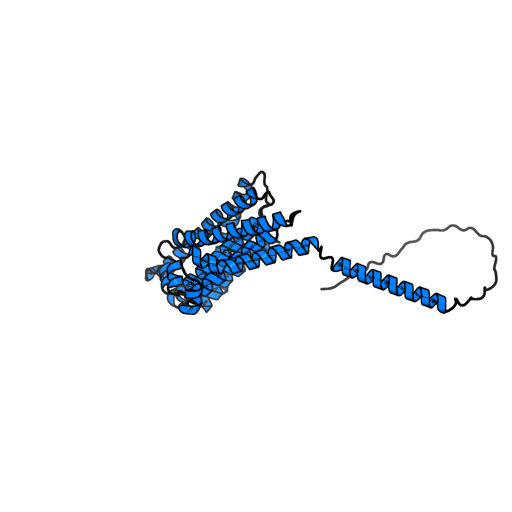1 13.165 13.554 1.00 60.97 95 ASN A C 1
ATOM 742 O O . ASN A 1 95 ? 14.212 13.693 14.665 1.00 60.97 95 ASN A O 1
ATOM 746 N N . VAL A 1 96 ? 14.165 11.837 13.415 1.00 63.75 96 VAL A N 1
ATOM 747 C CA . VAL A 1 96 ? 14.031 10.876 14.516 1.00 63.75 96 VAL A CA 1
ATOM 748 C C . VAL A 1 96 ? 15.146 9.852 14.404 1.00 63.75 96 VAL A C 1
ATOM 750 O O . VAL A 1 96 ? 15.267 9.165 13.398 1.00 63.75 96 VAL A O 1
ATOM 753 N N . SER A 1 97 ? 15.959 9.680 15.444 1.00 70.38 97 SER A N 1
ATOM 754 C CA . SER A 1 97 ? 16.988 8.636 15.431 1.00 70.38 97 SER A CA 1
ATOM 755 C C . SER A 1 97 ? 16.348 7.258 15.597 1.00 70.38 97 SER A C 1
ATOM 757 O O . SER A 1 97 ? 15.927 6.899 16.694 1.00 70.38 97 SER A O 1
ATOM 759 N N . ALA A 1 98 ? 16.336 6.454 14.529 1.00 71.81 98 ALA A N 1
ATOM 760 C CA . ALA A 1 98 ? 15.836 5.078 14.569 1.00 71.81 98 ALA A CA 1
ATOM 761 C C . ALA A 1 98 ? 16.543 4.231 15.643 1.00 71.81 98 ALA A C 1
ATOM 763 O O . ALA A 1 98 ? 15.912 3.411 16.302 1.00 71.81 98 ALA A O 1
ATOM 764 N N . THR A 1 99 ? 17.845 4.453 15.864 1.00 68.38 99 THR A N 1
ATOM 765 C CA . THR A 1 99 ? 18.575 3.817 16.970 1.00 68.38 99 THR A CA 1
ATOM 766 C C . THR A 1 99 ? 17.999 4.248 18.312 1.00 68.38 99 THR A C 1
ATOM 768 O O . THR A 1 99 ? 17.708 3.395 19.136 1.00 68.38 99 THR A O 1
ATOM 771 N N . LYS A 1 100 ? 17.773 5.548 18.522 1.00 72.56 100 LYS A N 1
ATOM 772 C CA . LYS A 1 100 ? 17.204 6.057 19.773 1.00 72.56 100 LYS A CA 1
ATOM 773 C C . LYS A 1 100 ? 15.810 5.489 20.036 1.00 72.56 100 LYS A C 1
ATOM 775 O O . LYS A 1 100 ? 15.572 4.979 21.125 1.00 72.56 100 LYS A O 1
ATOM 780 N N . GLU A 1 101 ? 14.929 5.508 19.041 1.00 79.00 101 GLU A N 1
ATOM 781 C CA . GLU A 1 101 ? 13.565 5.000 19.206 1.00 79.00 101 GLU A CA 1
ATOM 782 C C . GLU A 1 101 ? 13.526 3.496 19.478 1.00 79.00 101 GLU A C 1
ATOM 784 O O . GLU A 1 101 ? 12.795 3.054 20.359 1.00 79.00 101 GLU A O 1
ATOM 789 N N . ILE A 1 102 ? 14.335 2.704 18.768 1.00 77.31 102 ILE A N 1
ATOM 790 C CA . ILE A 1 102 ? 14.309 1.242 18.901 1.00 77.31 102 ILE A CA 1
ATOM 791 C C . ILE A 1 102 ? 15.076 0.771 20.140 1.00 77.31 102 ILE A C 1
ATOM 793 O O . ILE A 1 102 ? 14.588 -0.099 20.849 1.00 77.31 102 ILE A O 1
ATOM 797 N N . SER A 1 103 ? 16.277 1.299 20.406 1.00 72.31 103 SER A N 1
ATOM 798 C CA . SER A 1 103 ? 17.157 0.758 21.454 1.00 72.31 103 SER A CA 1
ATOM 799 C C . SER A 1 103 ? 17.094 1.502 22.782 1.00 72.31 103 SER A C 1
ATOM 801 O O . SER A 1 103 ? 17.383 0.897 23.809 1.00 72.31 103 SER A O 1
ATOM 803 N N . HIS A 1 104 ? 16.768 2.797 22.785 1.00 71.94 104 HIS A N 1
ATOM 804 C CA . HIS A 1 104 ? 16.724 3.588 24.020 1.00 71.94 104 HIS A CA 1
ATOM 805 C C . HIS A 1 104 ? 15.298 3.808 24.522 1.00 71.94 104 HIS A C 1
ATOM 807 O O . HIS A 1 104 ? 15.062 3.683 25.719 1.00 71.94 104 HIS A O 1
ATOM 813 N N . ASN A 1 105 ? 14.355 4.108 23.625 1.00 78.75 105 ASN A N 1
ATOM 814 C CA . ASN A 1 105 ? 12.961 4.358 23.997 1.00 78.75 105 ASN A CA 1
ATOM 815 C C . ASN A 1 105 ? 12.090 3.084 23.994 1.00 78.75 105 ASN A C 1
ATOM 817 O O . ASN A 1 105 ? 10.944 3.153 24.429 1.00 78.75 105 ASN A O 1
ATOM 821 N N . ASP A 1 106 ? 12.600 1.950 23.490 1.00 83.94 106 ASP A N 1
ATOM 822 C CA . ASP A 1 106 ? 11.851 0.693 23.280 1.00 83.94 106 ASP A CA 1
ATOM 823 C C . ASP A 1 106 ? 10.500 0.915 22.562 1.00 83.94 106 ASP A C 1
ATOM 825 O O . ASP A 1 106 ? 9.458 0.343 22.898 1.00 83.94 106 ASP A O 1
ATOM 829 N N . ASN A 1 107 ? 10.492 1.802 21.560 1.00 90.00 107 ASN A N 1
ATOM 830 C CA . ASN A 1 107 ? 9.282 2.165 20.838 1.00 90.00 107 ASN A CA 1
ATOM 831 C C . ASN A 1 107 ? 8.898 1.065 19.834 1.00 90.00 107 ASN A C 1
ATOM 833 O O . ASN A 1 107 ? 9.249 1.086 18.650 1.00 90.00 107 ASN A O 1
ATOM 837 N N . LYS A 1 108 ? 8.120 0.096 20.320 1.00 94.12 108 LYS A N 1
ATOM 838 C CA . LYS A 1 108 ? 7.612 -1.042 19.533 1.00 94.12 108 LYS A CA 1
ATOM 839 C C . LYS A 1 108 ? 6.784 -0.596 18.328 1.00 94.12 108 LYS A C 1
ATOM 841 O O . LYS A 1 108 ? 6.872 -1.211 17.266 1.00 94.12 108 LYS A O 1
ATOM 846 N N . ALA A 1 109 ? 6.003 0.476 18.472 1.00 94.25 109 ALA A N 1
ATOM 847 C CA . ALA A 1 109 ? 5.205 1.020 17.379 1.00 94.25 109 ALA A CA 1
ATOM 848 C C . ALA A 1 109 ? 6.106 1.546 16.254 1.00 94.25 109 ALA A C 1
ATOM 850 O O . ALA A 1 109 ? 5.875 1.229 15.087 1.00 94.25 109 ALA A O 1
ATOM 851 N N . PHE A 1 110 ? 7.178 2.270 16.585 1.00 92.19 110 PHE A N 1
ATOM 852 C CA . PHE A 1 110 ? 8.170 2.683 15.591 1.00 92.19 110 PHE A CA 1
ATOM 853 C C . PHE A 1 110 ? 8.801 1.481 14.879 1.00 92.19 110 PHE A C 1
ATOM 855 O O . PHE A 1 110 ? 8.900 1.477 13.653 1.00 92.19 110 PHE A O 1
ATOM 862 N N . GLY A 1 111 ? 9.156 0.432 15.629 1.00 91.38 111 GLY A N 1
ATOM 863 C CA . GLY A 1 111 ? 9.699 -0.809 15.071 1.00 91.38 111 GLY A CA 1
ATOM 864 C C . GLY A 1 111 ? 8.781 -1.462 14.029 1.00 91.38 111 GLY A C 1
ATOM 865 O O . GLY A 1 111 ? 9.242 -1.808 12.942 1.00 91.38 111 GLY A O 1
ATOM 866 N N . VAL A 1 112 ? 7.480 -1.578 14.317 1.00 94.88 112 VAL A N 1
ATOM 867 C CA . VAL A 1 112 ? 6.492 -2.159 13.385 1.00 94.88 112 VAL A CA 1
ATOM 868 C C . VAL A 1 112 ? 6.295 -1.286 12.135 1.00 94.88 112 VAL A C 1
ATOM 870 O O . VAL A 1 112 ? 6.262 -1.822 11.027 1.00 94.88 112 VAL A O 1
ATOM 873 N N . SER A 1 113 ? 6.252 0.045 12.275 1.00 93.06 113 SER A N 1
ATOM 874 C CA . SER A 1 113 ? 6.169 0.969 11.129 1.00 93.06 113 SER A CA 1
ATOM 875 C C . SER A 1 113 ? 7.412 0.857 10.242 1.00 93.06 113 SER A C 1
ATOM 877 O O . SER A 1 113 ? 7.295 0.732 9.022 1.00 93.06 113 SER A O 1
ATOM 879 N N . LEU A 1 114 ? 8.608 0.825 10.844 1.00 89.88 114 LEU A N 1
ATOM 880 C CA . LEU A 1 114 ? 9.866 0.675 10.114 1.00 89.88 114 LEU A CA 1
ATOM 881 C C . LEU A 1 114 ? 9.940 -0.671 9.379 1.00 89.88 114 LEU A C 1
ATOM 883 O O . LEU A 1 114 ? 10.316 -0.702 8.208 1.00 89.88 114 LEU A O 1
ATOM 887 N N . ALA A 1 115 ? 9.540 -1.768 10.027 1.00 91.94 115 ALA A N 1
ATOM 888 C CA . ALA A 1 115 ? 9.483 -3.085 9.396 1.00 91.94 115 ALA A CA 1
ATOM 889 C C . ALA A 1 115 ? 8.502 -3.104 8.211 1.00 91.94 115 ALA A C 1
ATOM 891 O O . ALA A 1 115 ? 8.832 -3.609 7.140 1.00 91.94 115 ALA A O 1
ATOM 892 N N . GLY A 1 116 ? 7.326 -2.487 8.364 1.00 93.44 116 GLY A N 1
ATOM 893 C CA . GLY A 1 116 ? 6.368 -2.317 7.272 1.00 93.44 116 GLY A CA 1
ATOM 894 C C . GLY A 1 116 ? 6.933 -1.518 6.097 1.00 93.44 116 GLY A C 1
ATOM 895 O O . GLY A 1 116 ? 6.731 -1.899 4.947 1.00 93.44 116 GLY A O 1
ATOM 896 N N . ALA A 1 117 ? 7.692 -0.454 6.374 1.00 90.12 117 ALA A N 1
ATOM 897 C CA . ALA A 1 117 ? 8.369 0.334 5.344 1.00 90.12 117 ALA A CA 1
ATOM 898 C C . ALA A 1 117 ? 9.417 -0.495 4.585 1.00 90.12 117 ALA A C 1
ATOM 900 O O . ALA A 1 117 ? 9.494 -0.409 3.362 1.00 90.12 117 ALA A O 1
ATOM 901 N N . MET A 1 118 ? 10.192 -1.327 5.290 1.00 89.44 118 MET A N 1
ATOM 902 C CA . MET A 1 118 ? 11.159 -2.239 4.668 1.00 89.44 118 MET A CA 1
ATOM 903 C C . MET A 1 118 ? 10.457 -3.236 3.740 1.00 89.44 118 MET A C 1
ATOM 905 O O . MET A 1 118 ? 10.846 -3.358 2.582 1.00 89.44 118 MET A O 1
ATOM 909 N N . VAL A 1 119 ? 9.377 -3.876 4.204 1.00 94.06 119 VAL A N 1
ATOM 910 C CA . VAL A 1 119 ? 8.577 -4.800 3.380 1.00 94.06 119 VAL A CA 1
ATOM 911 C C . VAL A 1 119 ? 7.993 -4.092 2.156 1.00 94.06 119 VAL A C 1
ATOM 913 O O . VAL A 1 119 ? 8.042 -4.633 1.054 1.00 94.06 119 VAL A O 1
ATOM 916 N N . ALA A 1 120 ? 7.474 -2.873 2.319 1.00 93.56 120 ALA A N 1
ATOM 917 C CA . ALA A 1 120 ? 6.938 -2.081 1.216 1.00 93.56 120 ALA A CA 1
ATOM 918 C C . ALA A 1 120 ? 8.005 -1.784 0.150 1.00 93.56 120 ALA A C 1
ATOM 920 O O . ALA A 1 120 ? 7.773 -2.015 -1.036 1.00 93.56 120 ALA A O 1
ATOM 921 N N . VAL A 1 121 ? 9.198 -1.345 0.561 1.00 89.75 121 VAL A N 1
ATOM 922 C CA . VAL A 1 121 ? 10.314 -1.115 -0.369 1.00 89.75 121 VAL A CA 1
ATOM 923 C C . VAL A 1 121 ? 10.705 -2.410 -1.083 1.00 89.75 121 VAL A C 1
ATOM 925 O O . VAL A 1 121 ? 10.872 -2.387 -2.298 1.00 89.75 121 VAL A O 1
ATOM 928 N N . SER A 1 122 ? 10.771 -3.550 -0.385 1.00 90.56 122 SER A N 1
ATOM 929 C CA . SER A 1 122 ? 11.053 -4.849 -1.017 1.00 90.56 122 SER A CA 1
ATOM 930 C C . SER A 1 122 ? 10.009 -5.237 -2.071 1.00 90.56 122 SER A C 1
ATOM 932 O O . SER A 1 122 ? 10.377 -5.639 -3.172 1.00 90.56 122 SER A O 1
ATOM 934 N N . ILE A 1 123 ? 8.713 -5.092 -1.763 1.00 94.06 123 ILE A N 1
ATOM 935 C CA . ILE A 1 123 ? 7.617 -5.403 -2.701 1.00 94.06 123 ILE A CA 1
ATOM 936 C C . ILE A 1 123 ? 7.718 -4.544 -3.958 1.00 94.06 123 ILE A C 1
ATOM 938 O O . ILE A 1 123 ? 7.514 -5.037 -5.063 1.00 94.06 123 ILE A O 1
ATOM 942 N N . MET A 1 124 ? 8.019 -3.263 -3.788 1.00 91.31 124 MET A N 1
ATOM 943 C CA . MET A 1 124 ? 8.149 -2.323 -4.890 1.00 91.31 124 MET A CA 1
ATOM 944 C C . MET A 1 124 ? 9.387 -2.612 -5.747 1.00 91.31 124 MET A C 1
ATOM 946 O O . MET A 1 124 ? 9.268 -2.659 -6.968 1.00 91.31 124 MET A O 1
ATOM 950 N N . LEU A 1 125 ? 10.547 -2.870 -5.131 1.00 88.81 125 LEU A N 1
ATOM 951 C CA . LEU A 1 125 ? 11.777 -3.229 -5.849 1.00 88.81 125 LEU A CA 1
ATOM 952 C C . LEU A 1 125 ? 11.612 -4.504 -6.680 1.00 88.81 125 LEU A C 1
ATOM 954 O O . LEU A 1 125 ? 12.186 -4.596 -7.758 1.00 88.81 125 LEU A O 1
ATOM 958 N N . MET A 1 126 ? 10.765 -5.442 -6.247 1.00 88.31 126 MET A N 1
ATOM 959 C CA . MET A 1 126 ? 10.421 -6.623 -7.045 1.00 88.31 126 MET A CA 1
ATOM 960 C C . MET A 1 126 ? 9.861 -6.259 -8.431 1.00 88.31 126 MET A C 1
ATOM 962 O O . MET A 1 126 ? 10.043 -7.024 -9.370 1.00 88.31 126 MET A O 1
ATOM 966 N N . GLY A 1 127 ? 9.197 -5.106 -8.575 1.00 83.62 127 GLY A N 1
ATOM 967 C CA . GLY A 1 127 ? 8.719 -4.614 -9.869 1.00 83.62 127 GLY A CA 1
ATOM 968 C C . GLY A 1 127 ? 9.836 -4.125 -10.792 1.00 83.62 127 GLY A C 1
ATOM 969 O O . GLY A 1 127 ? 9.692 -4.225 -12.000 1.00 83.62 127 GLY A O 1
ATOM 970 N N . VAL A 1 128 ? 10.950 -3.650 -10.230 1.00 80.75 128 VAL A N 1
ATOM 971 C CA . VAL A 1 128 ? 12.115 -3.175 -10.992 1.00 80.75 128 VAL A CA 1
ATOM 972 C C . VAL A 1 128 ? 12.976 -4.351 -11.446 1.00 80.75 128 VAL A C 1
ATOM 974 O O . VAL A 1 128 ? 13.315 -4.446 -12.614 1.00 80.75 128 VAL A O 1
ATOM 977 N N . VAL A 1 129 ? 13.241 -5.289 -10.531 1.00 74.62 129 VAL A N 1
ATOM 978 C CA . VAL A 1 129 ? 14.079 -6.483 -10.768 1.00 74.62 129 VAL A CA 1
ATOM 979 C C . VAL A 1 129 ? 13.436 -7.478 -11.746 1.00 74.62 129 VAL A C 1
ATOM 981 O O . VAL A 1 129 ? 14.112 -8.320 -12.323 1.00 74.62 129 VAL A O 1
ATOM 984 N N . SER A 1 130 ? 12.114 -7.411 -11.934 1.00 64.19 130 SER A N 1
ATOM 985 C CA . SER A 1 130 ? 11.399 -8.274 -12.889 1.00 64.19 130 SER A CA 1
ATOM 986 C C . SER A 1 130 ? 11.356 -7.706 -14.317 1.00 64.19 130 SER A C 1
ATOM 988 O O . SER A 1 130 ? 10.695 -8.302 -15.165 1.00 64.19 130 SER A O 1
ATOM 990 N N . GLY A 1 131 ? 11.980 -6.547 -14.569 1.00 62.06 131 GLY A N 1
ATOM 991 C CA . GLY A 1 131 ? 12.068 -5.936 -15.898 1.00 62.06 131 GLY A CA 1
ATOM 992 C C . GLY A 1 131 ? 12.998 -6.702 -16.846 1.00 62.06 131 GLY A C 1
ATOM 993 O O . GLY A 1 131 ? 13.731 -7.596 -16.424 1.00 62.06 131 GLY A O 1
ATOM 994 N N . ASP A 1 132 ? 12.955 -6.367 -18.139 1.00 62.44 132 ASP A N 1
ATOM 995 C CA . ASP A 1 132 ? 13.823 -6.997 -19.140 1.00 62.44 132 ASP A CA 1
ATOM 996 C C . ASP A 1 132 ? 15.296 -6.693 -18.824 1.00 62.44 132 ASP A C 1
ATOM 998 O O . ASP A 1 132 ? 15.684 -5.525 -18.712 1.00 62.44 132 ASP A O 1
ATOM 1002 N N . ALA A 1 133 ? 16.105 -7.741 -18.634 1.00 58.53 133 ALA A N 1
ATOM 1003 C CA . ALA A 1 133 ? 17.501 -7.599 -18.237 1.00 58.53 133 ALA A CA 1
ATOM 1004 C C . ALA A 1 133 ? 18.262 -6.860 -19.343 1.00 58.53 133 ALA A C 1
ATOM 1006 O O . ALA A 1 133 ? 18.391 -7.341 -20.473 1.00 58.53 133 ALA A O 1
ATOM 1007 N N . GLY A 1 134 ? 18.750 -5.659 -19.027 1.00 57.06 134 GLY A N 1
ATOM 1008 C CA . GLY A 1 134 ? 19.361 -4.789 -20.022 1.00 57.06 134 GLY A CA 1
ATOM 1009 C C . GLY A 1 134 ? 20.636 -5.381 -20.630 1.00 57.06 134 GLY A C 1
ATOM 1010 O O . GLY A 1 134 ? 21.381 -6.122 -19.997 1.00 57.06 134 GLY A O 1
ATOM 1011 N N . TYR A 1 135 ? 20.972 -4.958 -21.849 1.00 62.22 135 TYR A N 1
ATOM 1012 C CA . TYR A 1 135 ? 22.205 -5.352 -22.548 1.00 62.22 135 TYR A CA 1
ATOM 1013 C C . TYR A 1 135 ? 23.521 -4.992 -21.803 1.00 62.22 135 TYR A C 1
ATOM 1015 O O . TYR A 1 135 ? 24.591 -5.425 -22.229 1.00 62.22 135 TYR A O 1
ATOM 1023 N N . ASN A 1 136 ? 23.480 -4.176 -20.733 1.00 81.38 136 ASN A N 1
ATOM 1024 C CA . ASN A 1 136 ? 24.655 -3.694 -19.989 1.00 81.38 136 ASN A CA 1
ATOM 1025 C C . ASN A 1 136 ? 24.393 -3.570 -18.473 1.00 81.38 136 ASN A C 1
ATOM 1027 O O . ASN A 1 136 ? 23.486 -2.850 -18.054 1.00 81.38 136 ASN A O 1
ATOM 1031 N N . LEU A 1 137 ? 25.277 -4.156 -17.658 1.00 81.94 137 LEU A N 1
ATOM 1032 C CA . LEU A 1 137 ? 25.232 -4.141 -16.189 1.00 81.94 137 LEU A CA 1
ATOM 1033 C C . LEU A 1 137 ? 25.185 -2.732 -15.579 1.00 81.94 137 LEU A C 1
ATOM 1035 O O . LEU A 1 137 ? 24.528 -2.516 -14.566 1.00 81.94 137 LEU A O 1
ATOM 1039 N N . ALA A 1 138 ? 25.848 -1.748 -16.192 1.00 85.38 138 ALA A N 1
ATOM 1040 C CA . ALA A 1 138 ? 25.817 -0.371 -15.693 1.00 85.38 138 ALA A CA 1
ATOM 1041 C C . ALA A 1 138 ? 24.415 0.262 -15.791 1.00 85.38 138 ALA A C 1
ATOM 1043 O O . ALA A 1 138 ? 24.026 1.038 -14.916 1.00 85.38 138 ALA A O 1
ATOM 1044 N N . ASN A 1 139 ? 23.654 -0.082 -16.836 1.00 82.75 139 ASN A N 1
ATOM 1045 C CA . ASN A 1 139 ? 22.287 0.407 -17.014 1.00 82.75 139 ASN A CA 1
ATOM 1046 C C . ASN A 1 139 ? 21.333 -0.253 -16.017 1.00 82.75 139 ASN A C 1
ATOM 1048 O O . ASN A 1 139 ? 20.434 0.421 -15.518 1.00 82.75 139 ASN A O 1
ATOM 1052 N N . GLU A 1 140 ? 21.565 -1.526 -15.692 1.00 83.94 140 GLU A N 1
ATOM 1053 C CA . GLU A 1 140 ? 20.811 -2.239 -14.658 1.00 83.94 140 GLU A CA 1
ATOM 1054 C C . GLU A 1 140 ? 20.983 -1.553 -13.298 1.00 83.94 140 GLU A C 1
ATOM 1056 O O . GLU A 1 140 ? 20.020 -1.073 -12.700 1.00 83.94 140 GLU A O 1
ATOM 1061 N N . VAL A 1 141 ? 22.240 -1.357 -12.876 1.00 87.94 141 VAL A N 1
ATOM 1062 C CA . VAL A 1 141 ? 22.579 -0.663 -11.622 1.00 87.94 141 VAL A CA 1
ATOM 1063 C C . VAL A 1 141 ? 21.900 0.706 -11.542 1.00 87.94 141 VAL A C 1
ATOM 1065 O O . VAL A 1 141 ? 21.311 1.053 -10.516 1.00 87.94 141 VAL A O 1
ATOM 1068 N N . LEU A 1 142 ? 21.968 1.491 -12.622 1.00 88.50 142 LEU A N 1
ATOM 1069 C CA . LEU A 1 142 ? 21.348 2.813 -12.680 1.00 88.50 142 LEU A CA 1
ATOM 1070 C C . LEU A 1 142 ? 19.822 2.732 -12.535 1.00 88.50 142 LEU A C 1
ATOM 1072 O O . LEU A 1 142 ? 19.241 3.534 -11.806 1.00 88.50 142 LEU A O 1
ATOM 1076 N N . THR A 1 143 ? 19.186 1.768 -13.199 1.00 86.44 143 THR A N 1
ATOM 1077 C CA . THR A 1 143 ? 17.729 1.579 -13.199 1.00 86.44 143 THR A CA 1
ATOM 1078 C C . THR A 1 143 ? 17.225 1.186 -11.814 1.00 86.44 143 THR A C 1
ATOM 1080 O O . THR A 1 143 ? 16.325 1.843 -11.282 1.00 86.44 143 THR A O 1
ATOM 1083 N N . VAL A 1 144 ? 17.858 0.198 -11.174 1.00 88.38 144 VAL A N 1
ATOM 1084 C CA . VAL A 1 144 ? 17.486 -0.255 -9.825 1.00 88.38 144 VAL A CA 1
ATOM 1085 C C . VAL A 1 144 ? 17.677 0.849 -8.788 1.00 88.38 144 VAL A C 1
ATOM 1087 O O . VAL A 1 144 ? 16.791 1.077 -7.960 1.00 88.38 144 VAL A O 1
ATOM 1090 N N . ILE A 1 145 ? 18.789 1.591 -8.845 1.00 89.25 145 ILE A N 1
ATOM 1091 C CA . ILE A 1 145 ? 19.020 2.727 -7.940 1.00 89.25 145 ILE A CA 1
ATOM 1092 C C . ILE A 1 145 ? 17.976 3.823 -8.172 1.00 89.25 145 ILE A C 1
ATOM 1094 O O . ILE A 1 145 ? 17.396 4.324 -7.207 1.00 89.25 145 ILE A O 1
ATOM 1098 N N . LEU A 1 146 ? 17.711 4.191 -9.428 1.00 90.25 146 LEU A N 1
ATOM 1099 C CA . LEU A 1 146 ? 16.780 5.264 -9.770 1.00 90.25 146 LEU A CA 1
ATOM 1100 C C . LEU A 1 146 ? 15.359 4.954 -9.293 1.00 90.25 146 LEU A C 1
ATOM 1102 O O . LEU A 1 146 ? 14.764 5.760 -8.574 1.00 90.25 146 LEU A O 1
ATOM 1106 N N . PHE A 1 147 ? 14.823 3.781 -9.635 1.00 89.00 147 PHE A N 1
ATOM 1107 C CA . PHE A 1 147 ? 13.492 3.382 -9.178 1.00 89.00 147 PHE A CA 1
ATOM 1108 C C . PHE A 1 147 ? 13.443 3.108 -7.675 1.00 89.00 147 PHE A C 1
ATOM 1110 O O . PHE A 1 147 ? 12.419 3.380 -7.048 1.00 89.00 147 PHE A O 1
ATOM 1117 N N . GLY A 1 148 ? 14.542 2.652 -7.070 1.00 88.12 148 GLY A N 1
ATOM 1118 C CA . GLY A 1 148 ? 14.677 2.557 -5.621 1.00 88.12 148 GLY A CA 1
ATOM 1119 C C . GLY A 1 148 ? 14.515 3.914 -4.933 1.00 88.12 148 GLY A C 1
ATOM 1120 O O . GLY A 1 148 ? 13.717 4.042 -4.004 1.00 88.12 148 GLY A O 1
ATOM 1121 N N . VAL A 1 149 ? 15.206 4.949 -5.422 1.00 88.69 149 VAL A N 1
ATOM 1122 C CA . VAL A 1 149 ? 15.099 6.322 -4.899 1.00 88.69 149 VAL A CA 1
ATOM 1123 C C . VAL A 1 149 ? 13.701 6.894 -5.126 1.00 88.69 149 VAL A C 1
ATOM 1125 O O . VAL A 1 149 ? 13.085 7.356 -4.166 1.00 88.69 149 VAL A O 1
ATOM 1128 N N . ILE A 1 150 ? 13.175 6.817 -6.356 1.00 90.25 150 ILE A N 1
ATOM 1129 C CA . ILE A 1 150 ? 11.811 7.270 -6.686 1.00 90.25 150 ILE A CA 1
ATOM 1130 C C . ILE A 1 150 ? 10.811 6.606 -5.749 1.00 90.25 150 ILE A C 1
ATOM 1132 O O . ILE A 1 150 ? 9.979 7.266 -5.134 1.00 90.25 150 ILE A O 1
ATOM 1136 N N . GLY A 1 151 ? 10.930 5.298 -5.594 1.00 87.50 151 GLY A N 1
ATOM 1137 C CA . GLY A 1 151 ? 10.077 4.510 -4.742 1.00 87.50 151 GLY A CA 1
ATOM 1138 C C . GLY A 1 151 ? 10.088 4.932 -3.275 1.00 87.50 151 GLY A C 1
ATOM 1139 O O . GLY A 1 151 ? 9.028 5.147 -2.689 1.00 87.50 151 GLY A O 1
ATOM 1140 N N . ILE A 1 152 ? 11.271 5.134 -2.690 1.00 86.25 152 ILE A N 1
ATOM 1141 C CA . ILE A 1 152 ? 11.416 5.661 -1.323 1.00 86.25 152 ILE A CA 1
ATOM 1142 C C . ILE A 1 152 ? 10.768 7.050 -1.206 1.00 86.25 152 ILE A C 1
ATOM 1144 O O . ILE A 1 152 ? 10.051 7.319 -0.238 1.00 86.25 152 ILE A O 1
ATOM 1148 N N . THR A 1 153 ? 10.955 7.922 -2.202 1.00 89.00 153 THR A N 1
ATOM 1149 C CA . THR A 1 153 ? 10.298 9.237 -2.246 1.00 89.00 153 THR A CA 1
ATOM 1150 C C . THR A 1 153 ? 8.773 9.110 -2.290 1.00 89.00 153 THR A C 1
ATOM 1152 O O . THR A 1 153 ? 8.084 9.795 -1.532 1.00 89.00 153 THR A O 1
ATOM 1155 N N . LEU A 1 154 ? 8.226 8.206 -3.108 1.00 91.19 154 LEU A N 1
ATOM 1156 C CA . LEU A 1 154 ? 6.784 7.949 -3.168 1.00 91.19 154 LEU A CA 1
ATOM 1157 C C . LEU A 1 154 ? 6.243 7.409 -1.837 1.00 91.19 154 LEU A C 1
ATOM 1159 O O . LEU A 1 154 ? 5.160 7.814 -1.413 1.00 91.19 154 LEU A O 1
ATOM 1163 N N . MET A 1 155 ? 6.990 6.559 -1.125 1.00 87.88 155 MET A N 1
ATOM 1164 C CA . MET A 1 155 ? 6.597 6.089 0.213 1.00 87.88 155 MET A CA 1
ATOM 1165 C C . MET A 1 155 ? 6.532 7.236 1.227 1.00 87.88 155 MET A C 1
ATOM 1167 O O . MET A 1 155 ? 5.594 7.306 2.022 1.00 87.88 155 MET A O 1
ATOM 1171 N N . TRP A 1 156 ? 7.472 8.183 1.176 1.00 87.31 156 TRP A N 1
ATOM 1172 C CA . TRP A 1 156 ? 7.399 9.387 2.006 1.00 87.31 156 TRP A CA 1
ATOM 1173 C C . TRP A 1 156 ? 6.170 10.246 1.672 1.00 87.31 156 TRP A C 1
ATOM 1175 O O . TRP A 1 156 ? 5.417 10.626 2.572 1.00 87.31 156 TRP A O 1
ATOM 1185 N N . LEU A 1 157 ? 5.903 10.475 0.382 1.00 91.44 157 LEU A N 1
ATOM 1186 C CA . LEU A 1 157 ? 4.702 11.186 -0.071 1.00 91.44 157 LEU A CA 1
ATOM 1187 C C . LEU A 1 157 ? 3.410 10.464 0.333 1.00 91.44 157 LEU A C 1
ATOM 1189 O O . LEU A 1 157 ? 2.425 11.117 0.669 1.00 91.44 157 LEU A O 1
ATOM 1193 N N . THR A 1 158 ? 3.419 9.129 0.362 1.00 90.88 158 THR A N 1
ATOM 1194 C CA . THR A 1 158 ? 2.291 8.309 0.830 1.00 90.88 158 THR A CA 1
ATOM 1195 C C . THR A 1 158 ? 1.925 8.651 2.270 1.00 90.88 158 THR A C 1
ATOM 1197 O O . THR A 1 158 ? 0.745 8.812 2.572 1.00 90.88 158 THR A O 1
ATOM 1200 N N . ARG A 1 159 ? 2.915 8.801 3.162 1.00 89.56 159 ARG A N 1
ATOM 1201 C CA . ARG A 1 159 ? 2.671 9.179 4.566 1.00 89.56 159 ARG A CA 1
ATOM 1202 C C . ARG A 1 159 ? 2.054 10.570 4.673 1.00 89.56 159 ARG A C 1
ATOM 1204 O O . ARG A 1 159 ? 1.059 10.742 5.368 1.00 89.56 159 ARG A O 1
ATOM 1211 N N . ILE A 1 160 ? 2.576 11.534 3.912 1.00 87.75 160 ILE A N 1
ATOM 1212 C CA . ILE A 1 160 ? 2.028 12.900 3.871 1.00 87.75 160 ILE A CA 1
ATOM 1213 C C . ILE A 1 160 ? 0.582 12.896 3.366 1.00 87.75 160 ILE A C 1
ATOM 1215 O O . ILE A 1 160 ? -0.287 13.518 3.977 1.00 87.75 160 ILE A O 1
ATOM 1219 N N . ALA A 1 161 ? 0.312 12.196 2.261 1.00 88.06 161 ALA A N 1
ATOM 1220 C CA . ALA A 1 161 ? -1.030 12.078 1.701 1.00 88.06 161 ALA A CA 1
ATOM 1221 C C . ALA A 1 161 ? -1.984 11.404 2.695 1.00 88.06 161 ALA A C 1
ATOM 1223 O O . ALA A 1 161 ? -3.139 11.807 2.834 1.00 88.06 161 ALA A O 1
ATOM 1224 N N . PHE A 1 162 ? -1.502 10.402 3.426 1.00 87.12 162 PHE A N 1
ATOM 1225 C CA . PHE A 1 162 ? -2.298 9.691 4.409 1.00 87.12 162 PHE A CA 1
ATOM 1226 C C . PHE A 1 162 ? -2.681 10.581 5.603 1.00 87.12 162 PHE A C 1
ATOM 1228 O O . PHE A 1 162 ? -3.868 10.682 5.911 1.00 87.12 162 PHE A O 1
ATOM 1235 N N . ASP A 1 163 ? -1.735 11.321 6.180 1.00 86.81 163 ASP A N 1
ATOM 1236 C CA . ASP A 1 163 ? -2.014 12.256 7.280 1.00 86.81 163 ASP A CA 1
ATOM 1237 C C . ASP A 1 163 ? -2.884 13.441 6.832 1.00 86.81 163 ASP A C 1
ATOM 1239 O O . ASP A 1 163 ? -3.805 13.851 7.530 1.00 86.81 163 ASP A O 1
ATOM 1243 N N . ARG A 1 164 ? -2.645 14.009 5.644 1.00 84.50 164 ARG A N 1
ATOM 1244 C CA . ARG A 1 164 ? -3.360 15.222 5.205 1.00 84.50 164 ARG A CA 1
ATOM 1245 C C . ARG A 1 164 ? -4.727 14.952 4.587 1.00 84.50 164 ARG A C 1
ATOM 1247 O O . ARG A 1 164 ? -5.629 15.766 4.755 1.00 84.50 164 ARG A O 1
ATOM 1254 N N . ILE A 1 165 ? -4.872 13.856 3.844 1.00 84.12 165 ILE A N 1
ATOM 1255 C CA . ILE A 1 165 ? -6.079 13.571 3.052 1.00 84.12 165 ILE A CA 1
ATOM 1256 C C . ILE A 1 165 ? -6.916 12.482 3.720 1.00 84.12 165 ILE A C 1
ATOM 1258 O O . ILE A 1 165 ? -8.129 12.630 3.848 1.00 84.12 165 ILE A O 1
ATOM 1262 N N . SER A 1 166 ? -6.288 11.380 4.144 1.00 81.50 166 SER A N 1
ATOM 1263 C CA . SER A 1 166 ? -7.016 10.254 4.744 1.00 81.50 166 SER A CA 1
ATOM 1264 C C . SER A 1 166 ? -7.390 10.509 6.209 1.00 81.50 166 SER A C 1
ATOM 1266 O O . SER A 1 166 ? -8.478 10.107 6.621 1.00 81.50 166 SER A O 1
ATOM 1268 N N . PHE A 1 167 ? -6.541 11.201 6.975 1.00 84.00 167 PHE A N 1
ATOM 1269 C CA . PHE A 1 167 ? -6.740 11.464 8.405 1.00 84.00 167 PHE A CA 1
ATOM 1270 C C . PHE A 1 167 ? -6.399 12.914 8.815 1.00 84.00 167 PHE A C 1
ATOM 1272 O O . PHE A 1 167 ? -5.571 13.118 9.694 1.00 84.00 167 PHE A O 1
ATOM 1279 N N . PRO A 1 168 ? -7.080 13.948 8.280 1.00 79.50 168 PRO A N 1
ATOM 1280 C CA . PRO A 1 168 ? -6.714 15.352 8.525 1.00 79.50 168 PRO A CA 1
ATOM 1281 C C . PRO A 1 168 ? -6.731 15.787 10.004 1.00 79.50 168 PRO A C 1
ATOM 1283 O O . PRO A 1 168 ? -6.128 16.801 10.343 1.00 79.50 168 PRO A O 1
ATOM 1286 N N . GLY A 1 169 ? -7.427 15.049 10.877 1.00 77.12 169 GLY A N 1
ATOM 1287 C CA . GLY A 1 169 ? -7.483 15.301 12.321 1.00 77.12 169 GLY A CA 1
ATOM 1288 C C . GLY A 1 169 ? -6.465 14.519 13.156 1.00 77.12 169 GLY A C 1
ATOM 1289 O O . GLY A 1 169 ? -6.461 14.675 14.371 1.00 77.12 169 GLY A O 1
ATOM 1290 N N . LEU A 1 170 ? -5.632 13.671 12.541 1.00 86.06 170 LEU A N 1
ATOM 1291 C CA . LEU A 1 170 ? -4.723 12.768 13.243 1.00 86.06 170 LEU A CA 1
ATOM 1292 C C . LEU A 1 170 ? -3.372 12.675 12.534 1.00 86.06 170 LEU A C 1
ATOM 1294 O O . LEU A 1 170 ? -3.278 12.192 11.411 1.00 86.06 170 LEU A O 1
ATOM 1298 N N . SER A 1 171 ? -2.312 13.057 13.242 1.00 90.00 171 SER A N 1
ATOM 1299 C CA . SER A 1 171 ? -0.936 12.791 12.816 1.00 90.00 171 SER A CA 1
ATOM 1300 C C . SER A 1 171 ? -0.560 11.351 13.164 1.00 90.00 171 SER A C 1
ATOM 1302 O O . SER A 1 171 ? -0.347 11.025 14.336 1.00 90.00 171 SER A O 1
ATOM 1304 N N . ILE A 1 172 ? -0.486 10.469 12.161 1.00 91.56 172 ILE A N 1
ATOM 1305 C CA . ILE A 1 172 ? -0.091 9.068 12.369 1.00 91.56 172 ILE A CA 1
ATOM 1306 C C . ILE A 1 172 ? 1.357 8.999 12.850 1.00 91.56 172 ILE A C 1
ATOM 1308 O O . ILE A 1 172 ? 1.671 8.201 13.733 1.00 91.56 172 ILE A O 1
ATOM 1312 N N . HIS A 1 173 ? 2.224 9.877 12.338 1.00 88.62 173 HIS A N 1
ATOM 1313 C CA . HIS A 1 173 ? 3.607 9.968 12.794 1.00 88.62 173 HIS A CA 1
ATOM 1314 C C . HIS A 1 173 ? 3.703 10.249 14.301 1.00 88.62 173 HIS A C 1
ATOM 1316 O O . HIS A 1 173 ? 4.385 9.510 15.014 1.00 88.62 173 HIS A O 1
ATOM 1322 N N . ASP A 1 174 ? 2.972 11.248 14.804 1.00 90.81 174 ASP A N 1
ATOM 1323 C CA . ASP A 1 174 ? 3.017 11.602 16.228 1.00 90.81 174 ASP A CA 1
ATOM 1324 C C . ASP A 1 174 ? 2.472 10.475 17.108 1.00 90.81 174 ASP A C 1
ATOM 1326 O O . ASP A 1 174 ? 2.991 10.221 18.195 1.00 90.81 174 ASP A O 1
ATOM 1330 N N . GLN A 1 175 ? 1.446 9.760 16.641 1.00 94.50 175 GLN A N 1
ATOM 1331 C CA . GLN A 1 175 ? 0.932 8.584 17.341 1.00 94.50 175 GLN A CA 1
ATOM 1332 C C . GLN A 1 175 ? 1.979 7.467 17.418 1.00 94.50 175 GLN A C 1
ATOM 1334 O O . GLN A 1 175 ? 2.156 6.867 18.479 1.00 94.50 175 GLN A O 1
ATOM 1339 N N . ILE A 1 176 ? 2.723 7.214 16.339 1.00 93.12 176 ILE A N 1
ATOM 1340 C CA . ILE A 1 176 ? 3.816 6.230 16.340 1.00 93.12 176 ILE A CA 1
ATOM 1341 C C . ILE A 1 176 ? 4.922 6.657 17.316 1.00 93.12 176 ILE A C 1
ATOM 1343 O O . ILE A 1 176 ? 5.410 5.820 18.077 1.00 93.12 176 ILE A O 1
ATOM 1347 N N . MET A 1 177 ? 5.283 7.945 17.366 1.00 90.56 177 MET A N 1
ATOM 1348 C CA . MET A 1 177 ? 6.253 8.454 18.351 1.00 90.56 177 MET A CA 1
ATOM 1349 C C . MET A 1 177 ? 5.763 8.283 19.797 1.00 90.56 177 MET A C 1
ATOM 1351 O O . MET A 1 177 ? 6.566 8.045 20.693 1.00 90.56 177 MET A O 1
ATOM 1355 N N . LYS A 1 178 ? 4.446 8.330 20.030 1.00 93.38 178 LYS A N 1
ATOM 1356 C CA . LYS A 1 178 ? 3.816 8.049 21.335 1.00 93.38 178 LYS A CA 1
ATOM 1357 C C . LYS A 1 178 ? 3.679 6.552 21.656 1.00 93.38 178 LYS A C 1
ATOM 1359 O O . LYS A 1 178 ? 3.104 6.209 22.684 1.00 93.38 178 LYS A O 1
ATOM 1364 N N . GLY A 1 179 ? 4.168 5.653 20.799 1.00 94.00 179 GLY A N 1
ATOM 1365 C CA . GLY A 1 179 ? 4.076 4.206 21.016 1.00 94.00 179 GLY A CA 1
ATOM 1366 C C . GLY A 1 179 ? 2.725 3.588 20.633 1.00 94.00 179 GLY A C 1
ATOM 1367 O O . GLY A 1 179 ? 2.433 2.459 21.029 1.00 94.00 179 GLY A O 1
ATOM 1368 N N . ASN A 1 180 ? 1.891 4.292 19.861 1.00 96.88 180 ASN A N 1
ATOM 1369 C CA . ASN A 1 180 ? 0.585 3.799 19.430 1.00 96.88 180 ASN A CA 1
ATOM 1370 C C . ASN A 1 180 ? 0.729 2.686 18.375 1.00 96.88 180 ASN A C 1
ATOM 1372 O O . ASN A 1 180 ? 1.083 2.924 17.215 1.00 96.88 180 ASN A O 1
ATOM 1376 N N . MET A 1 181 ? 0.422 1.455 18.780 1.00 97.44 181 MET A N 1
ATOM 1377 C CA . MET A 1 181 ? 0.529 0.269 17.929 1.00 97.44 181 MET A CA 1
ATOM 1378 C C . MET A 1 181 ? -0.477 0.283 16.771 1.00 97.44 181 MET A C 1
ATOM 1380 O O . MET A 1 181 ? -0.173 -0.171 15.671 1.00 97.44 181 MET A O 1
ATOM 1384 N N . SER A 1 182 ? -1.664 0.841 16.991 1.00 97.31 182 SER A N 1
ATOM 1385 C CA . SER A 1 182 ? -2.724 0.937 15.985 1.00 97.31 182 SER A CA 1
ATOM 1386 C C . SER A 1 182 ? -2.313 1.838 14.827 1.00 97.31 182 SER A C 1
ATOM 1388 O O . SER A 1 182 ? -2.400 1.435 13.668 1.00 97.31 182 SER A O 1
ATOM 1390 N N . ALA A 1 183 ? -1.784 3.023 15.139 1.00 96.56 183 ALA A N 1
ATOM 1391 C CA . ALA A 1 183 ? -1.239 3.946 14.147 1.00 96.56 183 ALA A CA 1
ATOM 1392 C C . ALA A 1 183 ? -0.084 3.311 13.353 1.00 96.56 183 ALA A C 1
ATOM 1394 O O . ALA A 1 183 ? -0.030 3.425 12.131 1.00 96.56 183 ALA A O 1
ATOM 1395 N N . SER A 1 184 ? 0.790 2.569 14.037 1.00 96.56 184 SER A N 1
ATOM 1396 C CA . SER A 1 184 ? 1.905 1.850 13.419 1.00 96.56 184 SER A CA 1
ATOM 1397 C C . SER A 1 184 ? 1.471 0.758 12.433 1.00 96.56 184 SER A C 1
ATOM 1399 O O . SER A 1 184 ? 1.963 0.718 11.305 1.00 96.56 184 SER A O 1
ATOM 1401 N N . ILE A 1 185 ? 0.514 -0.094 12.816 1.00 98.12 185 ILE A N 1
ATOM 1402 C CA . ILE A 1 185 ? -0.044 -1.140 11.942 1.00 98.12 185 ILE A CA 1
ATOM 1403 C C . ILE A 1 185 ? -0.710 -0.521 10.707 1.00 98.12 185 ILE A C 1
ATOM 1405 O O . ILE A 1 185 ? -0.614 -1.062 9.602 1.00 98.12 185 ILE A O 1
ATOM 1409 N N . ILE A 1 186 ? -1.390 0.614 10.880 1.00 96.56 186 ILE A N 1
ATOM 1410 C CA . ILE A 1 186 ? -2.015 1.347 9.778 1.00 96.56 186 ILE A CA 1
ATOM 1411 C C . ILE A 1 186 ? -0.956 1.910 8.827 1.00 96.56 186 ILE A C 1
ATOM 1413 O O . ILE A 1 186 ? -1.074 1.699 7.621 1.00 96.56 186 ILE A O 1
ATOM 1417 N N . ASP A 1 187 ? 0.081 2.569 9.343 1.00 95.75 187 ASP A N 1
ATOM 1418 C CA . ASP A 1 187 ? 1.179 3.112 8.535 1.00 95.75 187 ASP A CA 1
ATOM 1419 C C . ASP A 1 187 ? 1.907 2.011 7.748 1.00 95.75 187 ASP A C 1
ATOM 1421 O O . ASP A 1 187 ? 2.035 2.096 6.524 1.00 95.75 187 ASP A O 1
ATOM 1425 N N . ALA A 1 188 ? 2.294 0.927 8.429 1.00 96.31 188 ALA A N 1
ATOM 1426 C CA . ALA A 1 188 ? 2.957 -0.229 7.832 1.00 96.31 188 ALA A CA 1
ATOM 1427 C C . ALA A 1 188 ? 2.159 -0.802 6.652 1.00 96.31 188 ALA A C 1
ATOM 1429 O O . ALA A 1 188 ? 2.668 -0.925 5.536 1.00 96.31 188 ALA A O 1
ATOM 1430 N N . CYS A 1 189 ? 0.881 -1.114 6.873 1.00 97.44 189 CYS A N 1
ATOM 1431 C CA . CYS A 1 189 ? 0.036 -1.686 5.832 1.00 97.44 189 CYS A CA 1
ATOM 1432 C C . CYS A 1 189 ? -0.329 -0.680 4.738 1.00 97.44 189 CYS A C 1
ATOM 1434 O O . CYS A 1 189 ? -0.544 -1.088 3.599 1.00 97.44 189 CYS A O 1
ATOM 1436 N N . ASN A 1 190 ? -0.380 0.619 5.041 1.00 95.62 190 ASN A N 1
ATOM 1437 C CA . ASN A 1 190 ? -0.590 1.657 4.039 1.00 95.62 190 ASN A CA 1
ATOM 1438 C C . ASN A 1 190 ? 0.586 1.748 3.050 1.00 95.62 190 ASN A C 1
ATOM 1440 O O . ASN A 1 190 ? 0.369 1.832 1.837 1.00 95.62 190 ASN A O 1
ATOM 1444 N N . MET A 1 191 ? 1.822 1.668 3.551 1.00 94.62 191 MET A N 1
ATOM 1445 C CA . MET A 1 191 ? 3.016 1.601 2.704 1.00 94.62 191 MET A CA 1
ATOM 1446 C C . MET A 1 191 ? 3.032 0.316 1.871 1.00 94.62 191 MET A C 1
ATOM 1448 O O . MET A 1 191 ? 3.238 0.382 0.662 1.00 94.62 191 MET A O 1
ATOM 1452 N N . ILE A 1 192 ? 2.731 -0.838 2.478 1.00 97.50 192 ILE A N 1
ATOM 1453 C CA . ILE A 1 192 ? 2.648 -2.125 1.764 1.00 97.50 192 ILE A CA 1
ATOM 1454 C C . ILE A 1 192 ? 1.594 -2.070 0.649 1.00 97.50 192 ILE A C 1
ATOM 1456 O O . ILE A 1 192 ? 1.876 -2.448 -0.484 1.00 97.50 192 ILE A O 1
ATOM 1460 N N . ALA A 1 193 ? 0.396 -1.562 0.942 1.00 97.50 193 ALA A N 1
ATOM 1461 C CA . ALA A 1 193 ? -0.675 -1.417 -0.041 1.00 97.50 193 ALA A CA 1
ATOM 1462 C C . ALA A 1 193 ? -0.247 -0.523 -1.218 1.00 97.50 193 ALA A C 1
ATOM 1464 O O . ALA A 1 193 ? -0.487 -0.852 -2.377 1.00 97.50 193 ALA A O 1
ATOM 1465 N N . THR A 1 194 ? 0.441 0.582 -0.936 1.00 95.38 194 THR A N 1
ATOM 1466 C CA . THR A 1 194 ? 0.932 1.489 -1.981 1.00 95.38 194 THR A CA 1
ATOM 1467 C C . THR A 1 194 ? 2.044 0.848 -2.814 1.00 95.38 194 THR A C 1
ATOM 1469 O O . THR A 1 194 ? 2.033 0.958 -4.039 1.00 95.38 194 THR A O 1
ATOM 1472 N N . ALA A 1 195 ? 2.952 0.102 -2.180 1.00 95.81 195 ALA A N 1
ATOM 1473 C CA . ALA A 1 195 ? 4.004 -0.645 -2.863 1.00 95.81 195 ALA A CA 1
ATOM 1474 C C . ALA A 1 195 ? 3.456 -1.714 -3.813 1.00 95.81 195 ALA A C 1
ATOM 1476 O O . ALA A 1 195 ? 3.975 -1.861 -4.915 1.00 95.81 195 ALA A O 1
ATOM 1477 N N . ILE A 1 196 ? 2.390 -2.424 -3.424 1.00 97.38 196 ILE A N 1
ATOM 1478 C CA . ILE A 1 196 ? 1.724 -3.424 -4.276 1.00 97.38 196 ILE A CA 1
ATOM 1479 C C . ILE A 1 196 ? 1.200 -2.788 -5.576 1.00 97.38 196 ILE A C 1
ATOM 1481 O O . ILE A 1 196 ? 1.323 -3.392 -6.644 1.00 97.38 196 ILE A O 1
ATOM 1485 N N . ILE A 1 197 ? 0.649 -1.572 -5.506 1.00 95.94 197 ILE A N 1
ATOM 1486 C CA . ILE A 1 197 ? 0.121 -0.861 -6.682 1.00 95.94 197 ILE A CA 1
ATOM 1487 C C . ILE A 1 197 ? 1.255 -0.313 -7.547 1.00 95.94 197 ILE A C 1
ATOM 1489 O O . ILE A 1 197 ? 1.247 -0.525 -8.757 1.00 95.94 197 ILE A O 1
ATOM 1493 N N . ILE A 1 198 ? 2.258 0.329 -6.938 1.00 94.69 198 ILE A N 1
ATOM 1494 C CA . ILE A 1 198 ? 3.430 0.843 -7.664 1.00 94.69 198 ILE A CA 1
ATOM 1495 C C . ILE A 1 198 ? 4.166 -0.294 -8.380 1.00 94.69 198 ILE A C 1
ATOM 1497 O O . ILE A 1 198 ? 4.510 -0.147 -9.548 1.00 94.69 198 ILE A O 1
ATOM 1501 N N . LYS A 1 199 ? 4.356 -1.441 -7.717 1.00 94.69 199 LYS A N 1
ATOM 1502 C CA . LYS A 1 199 ? 4.939 -2.637 -8.336 1.00 94.69 199 LYS A CA 1
ATOM 1503 C C . LYS A 1 199 ? 4.144 -3.059 -9.576 1.00 94.69 199 LYS A C 1
ATOM 1505 O O . LYS A 1 199 ? 4.742 -3.360 -10.601 1.00 94.69 199 LYS A O 1
ATOM 1510 N N . GLY A 1 200 ? 2.812 -3.072 -9.489 1.00 93.69 200 GLY A N 1
ATOM 1511 C CA . GLY A 1 200 ? 1.946 -3.358 -10.636 1.00 93.69 200 GLY A CA 1
ATOM 1512 C C . GLY A 1 200 ? 2.178 -2.385 -11.794 1.00 93.69 200 GLY A C 1
ATOM 1513 O O . GLY A 1 200 ? 2.385 -2.825 -12.916 1.00 93.69 200 GLY A O 1
ATOM 1514 N N . ALA A 1 201 ? 2.242 -1.083 -11.502 1.00 93.25 201 ALA A N 1
ATOM 1515 C CA . ALA A 1 201 ? 2.492 -0.045 -12.502 1.00 93.25 201 ALA A CA 1
ATOM 1516 C C . ALA A 1 201 ? 3.867 -0.174 -13.175 1.00 93.25 201 ALA A C 1
ATOM 1518 O O . ALA A 1 201 ? 3.979 0.057 -14.372 1.00 93.25 201 ALA A O 1
ATOM 1519 N N . MET A 1 202 ? 4.905 -0.541 -12.414 1.00 90.81 202 MET A N 1
ATOM 1520 C CA . MET A 1 202 ? 6.259 -0.753 -12.941 1.00 90.81 202 MET A CA 1
ATOM 1521 C C . MET A 1 202 ? 6.305 -1.913 -13.933 1.00 90.81 202 MET A C 1
ATOM 1523 O O . MET A 1 202 ? 6.879 -1.770 -15.002 1.00 90.81 202 MET A O 1
ATOM 1527 N N . VAL A 1 203 ? 5.674 -3.038 -13.585 1.00 91.38 203 VAL A N 1
ATOM 1528 C CA . VAL A 1 203 ? 5.640 -4.241 -14.434 1.00 91.38 203 VAL A CA 1
ATOM 1529 C C . VAL A 1 203 ? 4.756 -4.045 -15.666 1.00 91.38 203 VAL A C 1
ATOM 1531 O O . VAL A 1 203 ? 4.990 -4.661 -16.696 1.00 91.38 203 VAL A O 1
ATOM 1534 N N . TRP A 1 204 ? 3.724 -3.209 -15.562 1.00 92.81 204 TRP A N 1
ATOM 1535 C CA . TRP A 1 204 ? 2.756 -2.992 -16.634 1.00 92.81 204 TRP A CA 1
ATOM 1536 C C . TRP A 1 204 ? 3.316 -2.223 -17.835 1.00 92.81 204 TRP A C 1
ATOM 1538 O O . TRP A 1 204 ? 2.804 -2.359 -18.940 1.00 92.81 204 TRP A O 1
ATOM 1548 N N . VAL A 1 205 ? 4.325 -1.380 -17.628 1.00 90.62 205 VAL A N 1
ATOM 1549 C CA . VAL A 1 205 ? 4.791 -0.447 -18.655 1.00 90.62 205 VAL A CA 1
ATOM 1550 C C . VAL A 1 205 ? 5.871 -1.096 -19.502 1.00 90.62 205 VAL A C 1
ATOM 1552 O O . VAL A 1 205 ? 6.967 -1.349 -19.012 1.00 90.62 205 VAL A O 1
ATOM 1555 N N . ASP A 1 206 ? 5.584 -1.265 -20.788 1.00 85.00 206 ASP A N 1
ATOM 1556 C CA . ASP A 1 206 ? 6.569 -1.681 -21.784 1.00 85.00 206 ASP A CA 1
ATOM 1557 C C . ASP A 1 206 ? 7.022 -0.462 -22.601 1.00 85.00 206 ASP A C 1
ATOM 1559 O O . ASP A 1 206 ? 6.387 -0.042 -23.569 1.00 85.00 206 ASP A O 1
ATOM 1563 N N . GLY A 1 207 ? 8.084 0.202 -22.146 1.00 80.75 207 GLY A N 1
ATOM 1564 C CA . GLY A 1 207 ? 8.570 1.413 -22.794 1.00 80.75 207 GLY A CA 1
ATOM 1565 C C . GLY A 1 207 ? 9.867 1.949 -22.203 1.00 80.75 207 GLY A C 1
ATOM 1566 O O . GLY A 1 207 ? 10.443 1.405 -21.265 1.00 80.75 207 GLY A O 1
ATOM 1567 N N . GLY A 1 208 ? 10.344 3.065 -22.757 1.00 85.88 208 GLY A N 1
ATOM 1568 C CA . GLY A 1 208 ? 11.567 3.707 -22.277 1.00 85.88 208 GLY A CA 1
ATOM 1569 C C . GLY A 1 208 ? 11.456 4.208 -20.830 1.00 85.88 208 GLY A C 1
ATOM 1570 O O . GLY A 1 208 ? 10.371 4.516 -20.335 1.00 85.88 208 GLY A O 1
ATOM 1571 N N . MET A 1 209 ? 12.608 4.392 -20.179 1.00 86.38 209 MET A N 1
ATOM 1572 C CA . MET A 1 209 ? 12.726 4.827 -18.776 1.00 86.38 209 MET A CA 1
ATOM 1573 C C . MET A 1 209 ? 11.837 6.031 -18.419 1.00 86.38 209 MET A C 1
ATOM 1575 O O . MET A 1 209 ? 11.201 6.044 -17.368 1.00 86.38 209 MET A O 1
ATOM 1579 N N . ALA A 1 210 ? 11.753 7.036 -19.297 1.00 90.00 210 ALA A N 1
ATOM 1580 C CA . ALA A 1 210 ? 10.922 8.217 -19.068 1.00 90.00 210 ALA A CA 1
ATOM 1581 C C . ALA A 1 210 ? 9.422 7.880 -18.968 1.00 90.00 210 ALA A C 1
ATOM 1583 O O . ALA A 1 210 ? 8.735 8.404 -18.089 1.00 90.00 210 ALA A O 1
ATOM 1584 N N . MET A 1 211 ? 8.926 6.980 -19.825 1.00 89.44 211 MET A N 1
ATOM 1585 C CA . MET A 1 211 ? 7.527 6.540 -19.807 1.00 89.44 211 MET A CA 1
ATOM 1586 C C . MET A 1 211 ? 7.231 5.704 -18.566 1.00 89.44 211 MET A C 1
ATOM 1588 O O . MET A 1 211 ? 6.206 5.922 -17.928 1.00 89.44 211 MET A O 1
ATOM 1592 N N . ALA A 1 212 ? 8.153 4.826 -18.163 1.00 89.38 212 ALA A N 1
ATOM 1593 C CA . ALA A 1 212 ? 8.024 4.050 -16.932 1.00 89.38 212 ALA A CA 1
ATOM 1594 C C . ALA A 1 212 ? 7.955 4.951 -15.685 1.00 89.38 212 ALA A C 1
ATOM 1596 O O . ALA A 1 212 ? 7.063 4.792 -14.853 1.00 89.38 212 ALA A O 1
ATOM 1597 N N . ILE A 1 213 ? 8.824 5.964 -15.578 1.00 92.25 213 ILE A N 1
ATOM 1598 C CA . ILE A 1 213 ? 8.784 6.938 -14.472 1.00 92.25 213 ILE A CA 1
ATOM 1599 C C . ILE A 1 213 ? 7.456 7.703 -14.459 1.00 92.25 213 ILE A C 1
ATOM 1601 O O . ILE A 1 213 ? 6.822 7.830 -13.408 1.00 92.25 213 ILE A O 1
ATOM 1605 N N . PHE A 1 214 ? 7.017 8.196 -15.620 1.00 93.00 214 PHE A N 1
ATOM 1606 C CA . PHE A 1 214 ? 5.757 8.925 -15.742 1.00 93.00 214 PHE A CA 1
ATOM 1607 C C . PHE A 1 214 ? 4.556 8.059 -15.341 1.00 93.00 214 PHE A C 1
ATOM 1609 O O . PHE A 1 214 ? 3.731 8.481 -14.528 1.00 93.00 214 PHE A O 1
ATOM 1616 N N . ALA A 1 215 ? 4.499 6.829 -15.848 1.00 91.44 215 ALA A N 1
ATOM 1617 C CA . ALA A 1 215 ? 3.449 5.867 -15.555 1.00 91.44 215 ALA A CA 1
ATOM 1618 C C . ALA A 1 215 ? 3.400 5.483 -14.069 1.00 91.44 215 ALA A C 1
ATOM 1620 O O . ALA A 1 215 ? 2.316 5.409 -13.488 1.00 91.44 215 ALA A O 1
ATOM 1621 N N . VAL A 1 216 ? 4.554 5.316 -13.418 1.00 93.56 216 VAL A N 1
ATOM 1622 C CA . VAL A 1 216 ? 4.638 5.068 -11.972 1.00 93.56 216 VAL A CA 1
ATOM 1623 C C . VAL A 1 216 ? 4.092 6.252 -11.171 1.00 93.56 216 VAL A C 1
ATOM 1625 O O . VAL A 1 216 ? 3.287 6.050 -10.261 1.00 93.56 216 VAL A O 1
ATOM 1628 N N . ILE A 1 217 ? 4.473 7.487 -11.516 1.00 95.62 217 ILE A N 1
ATOM 1629 C CA . ILE A 1 217 ? 4.007 8.692 -10.812 1.00 95.62 217 ILE A CA 1
ATOM 1630 C C . ILE A 1 217 ? 2.493 8.871 -10.971 1.00 95.62 217 ILE A C 1
ATOM 1632 O O . ILE A 1 217 ? 1.796 9.103 -9.981 1.00 95.62 217 ILE A O 1
ATOM 1636 N N . ILE A 1 218 ? 1.961 8.751 -12.191 1.00 95.44 218 ILE A N 1
ATOM 1637 C CA . ILE A 1 218 ? 0.524 8.948 -12.422 1.00 95.44 218 ILE A CA 1
ATOM 1638 C C . ILE A 1 218 ? -0.307 7.822 -11.791 1.00 95.44 218 ILE A C 1
ATOM 1640 O O . ILE A 1 218 ? -1.343 8.095 -11.180 1.00 95.44 218 ILE A O 1
ATOM 1644 N N . SER A 1 219 ? 0.189 6.580 -11.828 1.00 94.44 219 SER A N 1
ATOM 1645 C CA . SER A 1 219 ? -0.436 5.439 -11.149 1.00 94.44 219 SER A CA 1
ATOM 1646 C C . SER A 1 219 ? -0.422 5.601 -9.634 1.00 94.44 219 SER A C 1
ATOM 1648 O O . SER A 1 219 ? -1.414 5.289 -8.980 1.00 94.44 219 SER A O 1
ATOM 1650 N N . PHE A 1 220 ? 0.658 6.145 -9.067 1.00 95.88 220 PHE A N 1
ATOM 1651 C CA . PHE A 1 220 ? 0.721 6.496 -7.651 1.00 95.88 220 PHE A CA 1
ATOM 1652 C C . PHE A 1 220 ? -0.330 7.551 -7.281 1.00 95.88 220 PHE A C 1
ATOM 1654 O O . PHE A 1 220 ? -1.058 7.380 -6.305 1.00 95.88 220 PHE A O 1
ATOM 1661 N N . ILE A 1 221 ? -0.461 8.630 -8.057 1.00 96.19 221 ILE A N 1
ATOM 1662 C CA . ILE A 1 221 ? -1.466 9.671 -7.785 1.00 96.19 221 ILE A CA 1
ATOM 1663 C C . ILE A 1 221 ? -2.876 9.068 -7.838 1.00 96.19 221 ILE A C 1
ATOM 1665 O O . ILE A 1 221 ? -3.668 9.253 -6.910 1.00 96.19 221 ILE A O 1
ATOM 1669 N N . ALA A 1 222 ? -3.172 8.289 -8.878 1.00 95.69 222 ALA A N 1
ATOM 1670 C CA . ALA A 1 222 ? -4.436 7.574 -9.009 1.00 95.69 222 ALA A CA 1
ATOM 1671 C C . ALA A 1 222 ? -4.685 6.604 -7.840 1.00 95.69 222 ALA A C 1
ATOM 1673 O O . ALA A 1 222 ? -5.791 6.561 -7.291 1.00 95.69 222 ALA A O 1
ATOM 1674 N N . SER A 1 223 ? -3.657 5.882 -7.385 1.00 94.31 223 SER A N 1
ATOM 1675 C CA . SER A 1 223 ? -3.771 4.985 -6.237 1.00 94.31 223 SER A CA 1
ATOM 1676 C C . SER A 1 223 ? -4.093 5.745 -4.955 1.00 94.31 223 SER A C 1
ATOM 1678 O O . SER A 1 223 ? -4.931 5.289 -4.179 1.00 94.31 223 SER A O 1
ATOM 1680 N N . GLN A 1 224 ? -3.488 6.918 -4.735 1.00 95.31 224 GLN A N 1
ATOM 1681 C CA . GLN A 1 224 ? -3.795 7.751 -3.570 1.00 95.31 224 GLN A CA 1
ATOM 1682 C C . GLN A 1 224 ? -5.249 8.240 -3.585 1.00 95.31 224 GLN A C 1
ATOM 1684 O O . GLN A 1 224 ? -5.872 8.301 -2.525 1.00 95.31 224 GLN A O 1
ATOM 1689 N N . ILE A 1 225 ? -5.830 8.502 -4.762 1.00 95.81 225 ILE A N 1
ATOM 1690 C CA . ILE A 1 225 ? -7.256 8.839 -4.895 1.00 95.81 225 ILE A CA 1
ATOM 1691 C C . ILE A 1 225 ? -8.132 7.656 -4.459 1.00 95.81 225 ILE A C 1
ATOM 1693 O O . ILE A 1 225 ? -9.001 7.826 -3.603 1.00 95.81 225 ILE A O 1
ATOM 1697 N N . ILE A 1 226 ? -7.887 6.449 -4.982 1.00 96.00 226 ILE A N 1
ATOM 1698 C CA . ILE A 1 226 ? -8.654 5.244 -4.606 1.00 96.00 226 ILE A CA 1
ATOM 1699 C C . ILE A 1 226 ? -8.521 4.972 -3.104 1.00 96.00 226 ILE A C 1
ATOM 1701 O O . ILE A 1 226 ? -9.506 4.713 -2.410 1.00 96.00 226 ILE A O 1
ATOM 1705 N N . MET A 1 227 ? -7.306 5.091 -2.577 1.00 95.38 227 MET A N 1
ATOM 1706 C CA . MET A 1 227 ? -7.008 4.908 -1.162 1.00 95.38 227 MET A CA 1
ATOM 1707 C C . MET A 1 227 ? -7.682 5.954 -0.265 1.00 95.38 227 MET A C 1
ATOM 1709 O O . MET A 1 227 ? -8.123 5.618 0.837 1.00 95.38 227 MET A O 1
ATOM 1713 N N . ALA A 1 228 ? -7.800 7.202 -0.721 1.00 95.00 228 ALA A N 1
ATOM 1714 C CA . ALA A 1 228 ? -8.549 8.241 -0.023 1.00 95.00 228 ALA A CA 1
ATOM 1715 C C . ALA A 1 228 ? -10.055 7.936 -0.032 1.00 95.00 228 ALA A C 1
ATOM 1717 O O . ALA A 1 228 ? -10.691 7.994 1.020 1.00 95.00 228 ALA A O 1
ATOM 1718 N N . LEU A 1 229 ? -10.623 7.522 -1.171 1.00 95.62 229 LEU A N 1
ATOM 1719 C CA . LEU A 1 229 ? -12.027 7.093 -1.265 1.00 95.62 229 LEU A CA 1
ATOM 1720 C C . LEU A 1 229 ? -12.323 5.913 -0.330 1.00 95.62 229 LEU A C 1
ATOM 1722 O O . LEU A 1 229 ? -13.331 5.916 0.383 1.00 95.62 229 LEU A O 1
ATOM 1726 N N . ALA A 1 230 ? -11.416 4.938 -0.276 1.00 94.88 230 ALA A N 1
ATOM 1727 C CA . ALA A 1 230 ? -11.495 3.806 0.634 1.00 94.88 230 ALA A CA 1
ATOM 1728 C C . ALA A 1 230 ? -11.509 4.256 2.104 1.00 94.88 230 ALA A C 1
ATOM 1730 O O . ALA A 1 230 ? -12.349 3.784 2.880 1.00 94.88 230 ALA A O 1
ATOM 1731 N N . THR A 1 231 ? -10.640 5.199 2.488 1.00 95.06 231 THR A N 1
ATOM 1732 C CA . THR A 1 231 ? -10.653 5.781 3.837 1.00 95.06 231 THR A CA 1
ATOM 1733 C C . THR A 1 231 ? -11.964 6.507 4.120 1.00 95.06 231 THR A C 1
ATOM 1735 O O . THR A 1 231 ? -12.600 6.234 5.137 1.00 95.06 231 THR A O 1
ATOM 1738 N N . LEU A 1 232 ? -12.417 7.379 3.214 1.00 93.81 232 LEU A N 1
ATOM 1739 C CA . LEU A 1 232 ? -13.645 8.160 3.383 1.00 93.81 232 LEU A CA 1
ATOM 1740 C C . LEU A 1 232 ? -14.872 7.264 3.570 1.00 93.81 232 LEU A C 1
ATOM 1742 O O . LEU A 1 232 ? -15.704 7.524 4.442 1.00 93.81 232 LEU A O 1
ATOM 1746 N N . TYR A 1 233 ? -14.972 6.181 2.797 1.00 94.81 233 TYR A N 1
ATOM 1747 C CA . TYR A 1 233 ? -16.010 5.171 2.983 1.00 94.81 233 TYR A CA 1
ATOM 1748 C C . TYR A 1 233 ? -15.972 4.590 4.404 1.00 94.81 233 TYR A C 1
ATOM 1750 O O . TYR A 1 233 ? -16.995 4.537 5.089 1.00 94.81 233 TYR A O 1
ATOM 1758 N N . ARG A 1 234 ? -14.788 4.205 4.889 1.00 94.06 234 ARG A N 1
ATOM 1759 C CA . ARG A 1 234 ? -14.613 3.603 6.217 1.00 94.06 234 ARG A CA 1
ATOM 1760 C C . ARG A 1 234 ? -14.891 4.569 7.358 1.00 94.06 234 ARG A C 1
ATOM 1762 O O . ARG A 1 234 ? -15.528 4.158 8.325 1.00 94.06 234 ARG A O 1
ATOM 1769 N N . VAL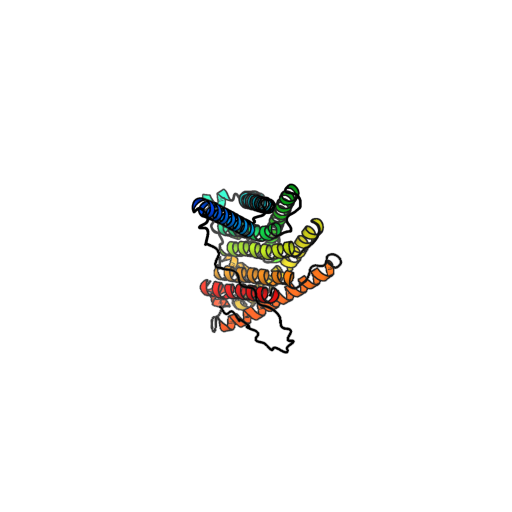 A 1 235 ? -14.482 5.828 7.227 1.00 93.75 235 VAL A N 1
ATOM 1770 C CA . VAL A 1 235 ? -14.806 6.897 8.179 1.00 93.75 235 VAL A CA 1
ATOM 1771 C C . VAL A 1 235 ? -16.323 7.074 8.269 1.00 93.75 235 VAL A C 1
ATOM 1773 O O . VAL A 1 235 ? -16.878 7.014 9.364 1.00 93.75 235 VAL A O 1
ATOM 1776 N N . LYS A 1 236 ? -17.021 7.181 7.128 1.00 93.38 236 LYS A N 1
ATOM 1777 C CA . LYS A 1 236 ? -18.490 7.318 7.092 1.00 93.38 236 LYS A CA 1
ATOM 1778 C C 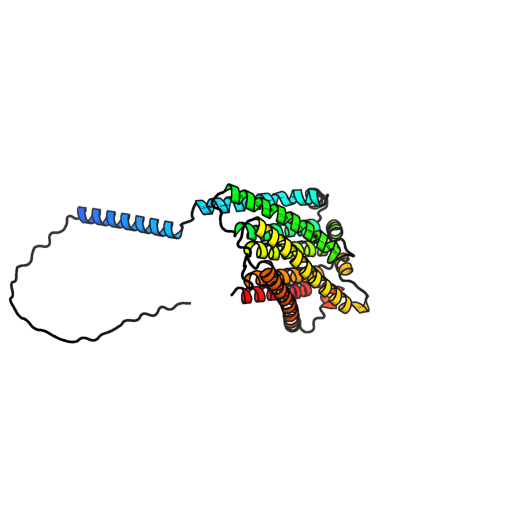. LYS A 1 236 ? -19.209 6.109 7.691 1.00 93.38 236 LYS A C 1
ATOM 1780 O O . LYS A 1 236 ? -20.154 6.273 8.460 1.00 93.38 236 LYS A O 1
ATOM 1785 N N . VAL A 1 237 ? -18.768 4.891 7.371 1.00 93.94 237 VAL A N 1
ATOM 1786 C CA . VAL A 1 237 ? -19.341 3.661 7.942 1.00 93.94 237 VAL A CA 1
ATOM 1787 C C . VAL A 1 237 ? -19.117 3.599 9.451 1.00 93.94 237 VAL A C 1
ATOM 1789 O O . VAL A 1 237 ? -20.029 3.209 10.179 1.00 93.94 237 VAL A O 1
ATOM 1792 N N . TYR A 1 238 ? -17.930 3.978 9.926 1.00 94.44 238 TYR A N 1
ATOM 1793 C CA . TYR A 1 238 ? -17.619 3.989 11.352 1.00 94.44 238 TYR A CA 1
ATOM 1794 C C . TYR A 1 238 ? -18.484 4.999 12.106 1.00 94.44 238 TYR A C 1
ATOM 1796 O O . TYR A 1 238 ? -19.152 4.612 13.064 1.00 94.44 238 TYR A O 1
ATOM 1804 N N . ALA A 1 239 ? -18.547 6.243 11.623 1.00 93.06 239 ALA A N 1
ATOM 1805 C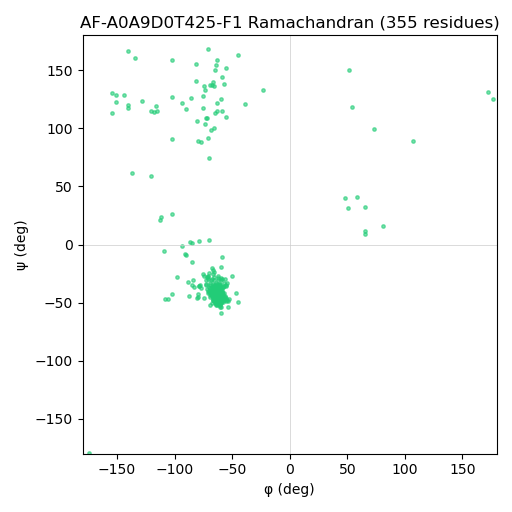 CA . ALA A 1 239 ? -19.366 7.299 12.212 1.00 93.06 239 ALA A CA 1
ATOM 1806 C C . ALA A 1 239 ? -20.854 6.916 12.246 1.00 93.06 239 ALA A C 1
ATOM 1808 O O . ALA A 1 239 ? -21.522 7.106 13.256 1.00 93.06 239 ALA A O 1
ATOM 1809 N N . LYS A 1 240 ? -21.374 6.288 11.180 1.00 92.81 240 LYS A N 1
ATOM 1810 C CA . LYS A 1 240 ? -22.764 5.805 11.147 1.00 92.81 240 LYS A CA 1
ATOM 1811 C C . LYS A 1 240 ? -23.037 4.702 12.176 1.00 92.81 240 LYS A C 1
ATOM 1813 O O . LYS A 1 240 ? -24.128 4.656 12.728 1.00 92.81 240 LYS A O 1
ATOM 1818 N N . ARG A 1 241 ? -22.080 3.802 12.429 1.00 91.62 241 ARG A N 1
ATOM 1819 C CA . ARG A 1 241 ? -22.232 2.717 13.421 1.00 91.62 241 ARG A CA 1
ATOM 1820 C C . ARG A 1 241 ? -22.122 3.216 14.864 1.00 91.62 241 ARG A C 1
ATOM 1822 O O . ARG A 1 241 ? -22.738 2.629 15.744 1.00 91.62 241 ARG A O 1
ATOM 1829 N N . HIS A 1 242 ? -21.400 4.310 15.087 1.00 91.81 242 HIS A N 1
ATOM 1830 C CA . HIS A 1 242 ? -21.164 4.883 16.415 1.00 91.81 242 HIS A CA 1
ATOM 1831 C C . HIS A 1 242 ? -21.847 6.243 16.612 1.00 91.81 242 HIS A C 1
ATOM 1833 O O . HIS A 1 242 ? -21.475 7.000 17.508 1.00 91.81 242 HIS A O 1
ATOM 1839 N N . SER A 1 243 ? -22.878 6.552 15.816 1.00 87.56 243 SER A N 1
ATOM 1840 C CA . SER A 1 243 ? -23.567 7.850 15.856 1.00 87.56 243 SER A CA 1
ATOM 1841 C C . SER A 1 243 ? -24.172 8.158 17.226 1.00 87.56 243 SER A C 1
ATOM 1843 O O . SER A 1 243 ? -24.231 9.312 17.625 1.00 87.56 243 SER A O 1
ATOM 1845 N N . HIS A 1 244 ? -24.569 7.123 17.969 1.00 86.38 244 HIS A N 1
ATOM 1846 C CA . HIS A 1 244 ? -25.121 7.230 19.318 1.00 86.38 244 HIS A CA 1
ATOM 1847 C C . HIS A 1 244 ? -24.111 7.746 20.364 1.00 86.38 244 HIS A C 1
ATOM 1849 O O . HIS A 1 244 ? -24.522 8.302 21.376 1.00 86.38 244 HIS A O 1
ATOM 1855 N N . LYS A 1 245 ? -22.803 7.582 20.118 1.00 85.06 245 LYS A N 1
ATOM 1856 C CA . LYS A 1 245 ? -21.705 8.059 20.981 1.00 85.06 245 LYS A CA 1
ATOM 1857 C C . LYS A 1 245 ? -20.927 9.230 20.378 1.00 85.06 245 LYS A C 1
ATOM 1859 O O . LYS A 1 245 ? -20.028 9.745 21.028 1.00 85.06 245 LYS A O 1
ATOM 1864 N N . GLY A 1 246 ? -21.218 9.612 19.133 1.00 85.88 246 GLY A N 1
ATOM 1865 C CA . GLY A 1 246 ? -20.462 10.635 18.407 1.00 85.88 246 GLY A CA 1
ATOM 1866 C C . GLY A 1 246 ? -19.004 10.261 18.101 1.00 85.88 246 GLY A C 1
ATOM 1867 O O . GLY A 1 246 ? -18.258 11.133 17.672 1.00 85.88 246 GLY A O 1
ATOM 1868 N N . LYS A 1 247 ? -18.598 8.993 18.294 1.00 87.50 247 LYS A N 1
ATOM 1869 C CA . LYS A 1 247 ? -17.201 8.563 18.122 1.00 87.50 247 LYS A CA 1
ATOM 1870 C C . LYS A 1 247 ? -16.760 8.594 16.663 1.00 87.50 247 LYS A C 1
ATOM 1872 O O . LYS A 1 247 ? -17.455 8.088 15.773 1.00 87.50 247 LYS A O 1
ATOM 1877 N N . GLN A 1 248 ? -15.547 9.085 16.437 1.00 91.38 248 GLN A N 1
ATOM 1878 C CA . GLN A 1 248 ? -14.913 9.108 15.121 1.00 91.38 248 GLN A CA 1
ATOM 1879 C C . GLN A 1 248 ? -13.873 7.997 14.954 1.00 91.38 248 GLN A C 1
ATOM 1881 O O . GLN A 1 248 ? -13.344 7.446 15.917 1.00 91.38 248 GLN A O 1
ATOM 1886 N N . LEU A 1 249 ? -13.571 7.653 13.696 1.00 92.31 249 LEU A N 1
ATOM 1887 C CA . LEU A 1 249 ? -12.587 6.609 13.389 1.00 92.31 249 LEU A CA 1
ATOM 1888 C C . LEU A 1 249 ? -11.190 6.984 13.909 1.00 92.31 249 LEU A C 1
ATOM 1890 O O . LEU A 1 249 ? -10.474 6.111 14.385 1.00 92.31 249 LEU A O 1
ATOM 1894 N N . HIS A 1 250 ? -10.810 8.262 13.809 1.00 91.31 250 HIS A N 1
ATOM 1895 C CA . HIS A 1 250 ? -9.497 8.725 14.256 1.00 91.31 250 HIS A CA 1
ATOM 1896 C C . HIS A 1 250 ? -9.342 8.623 15.778 1.00 91.31 250 HIS A C 1
ATOM 1898 O O . HIS A 1 250 ? -8.306 8.154 16.226 1.00 91.31 250 HIS A O 1
ATOM 1904 N N . GLU A 1 251 ? -10.381 8.942 16.555 1.00 92.38 251 GLU A N 1
ATOM 1905 C CA . GLU A 1 251 ? -10.365 8.837 18.023 1.00 92.38 251 GLU A CA 1
ATOM 1906 C C . GLU A 1 251 ? -10.086 7.399 18.459 1.00 92.38 251 GLU A C 1
ATOM 1908 O O . GLU A 1 251 ? -9.253 7.155 19.320 1.00 92.38 251 GLU A O 1
ATOM 1913 N N . ALA A 1 252 ? -10.710 6.417 17.805 1.00 93.94 252 ALA A N 1
ATOM 1914 C CA . ALA A 1 252 ? -10.452 5.011 18.106 1.00 93.94 252 ALA A CA 1
ATOM 1915 C C . ALA A 1 252 ? -9.012 4.581 17.763 1.00 93.94 252 ALA A C 1
ATOM 1917 O O . ALA A 1 252 ? -8.454 3.700 18.417 1.00 93.94 252 ALA A O 1
ATOM 1918 N N . ILE A 1 253 ? -8.389 5.198 16.752 1.00 94.38 253 ILE A N 1
ATOM 1919 C CA . ILE A 1 253 ? -6.967 4.983 16.453 1.00 94.38 253 ILE A CA 1
ATOM 1920 C C . ILE A 1 253 ? -6.103 5.637 17.537 1.00 94.38 253 ILE A C 1
ATOM 1922 O O . ILE A 1 253 ? -5.151 5.009 17.989 1.00 94.38 253 ILE A O 1
ATOM 1926 N N . GLU A 1 254 ? -6.438 6.847 17.992 1.00 94.62 254 GLU A N 1
ATOM 1927 C CA . GLU A 1 254 ? -5.759 7.540 19.101 1.00 94.62 254 GLU A CA 1
ATOM 1928 C C . GLU A 1 254 ? -5.856 6.766 20.422 1.00 94.62 254 GLU A C 1
ATOM 1930 O O . GLU A 1 254 ? -4.867 6.660 21.142 1.00 94.62 254 GLU A O 1
ATOM 1935 N N . GLU A 1 255 ? -7.005 6.139 20.686 1.00 95.44 255 GLU A N 1
ATOM 1936 C CA . GLU A 1 255 ? -7.254 5.213 21.804 1.00 95.44 255 GLU A CA 1
ATOM 1937 C C . GLU A 1 255 ? -6.512 3.865 21.647 1.00 95.44 255 GLU A C 1
ATOM 1939 O O . GLU A 1 255 ? -6.662 2.966 22.474 1.00 95.44 255 GLU A O 1
ATOM 1944 N N . ASN A 1 256 ? -5.690 3.710 20.602 1.00 96.62 256 ASN A N 1
ATOM 1945 C CA . ASN A 1 256 ? -4.897 2.519 20.301 1.00 96.62 256 ASN A CA 1
ATOM 1946 C C . ASN A 1 256 ? -5.746 1.239 20.132 1.00 96.62 256 ASN A C 1
ATOM 1948 O O . ASN A 1 256 ? -5.351 0.149 20.557 1.00 96.62 256 ASN A O 1
ATOM 1952 N N . ASN A 1 257 ? -6.900 1.347 19.463 1.00 97.69 257 ASN A N 1
ATOM 1953 C CA . ASN A 1 257 ? -7.727 0.195 19.107 1.00 97.69 257 ASN A CA 1
ATOM 1954 C C . ASN A 1 257 ? -7.083 -0.660 17.990 1.00 97.69 257 ASN A C 1
ATOM 1956 O O . ASN A 1 257 ? -7.315 -0.467 16.789 1.00 97.69 257 ASN A O 1
ATOM 1960 N N . VAL A 1 258 ? -6.305 -1.664 18.406 1.00 98.00 258 VAL A N 1
ATOM 1961 C CA . VAL A 1 258 ? -5.552 -2.555 17.506 1.00 98.00 258 VAL A CA 1
ATOM 1962 C C . VAL A 1 258 ? -6.474 -3.389 16.611 1.00 98.00 258 VAL A C 1
ATOM 1964 O O . VAL A 1 258 ? -6.150 -3.630 15.448 1.00 98.00 258 VAL A O 1
ATOM 1967 N N . ALA A 1 259 ? -7.644 -3.801 17.106 1.00 98.06 259 ALA A N 1
ATOM 1968 C CA . ALA A 1 259 ? -8.610 -4.565 16.318 1.00 98.06 259 ALA A CA 1
ATOM 1969 C C . ALA A 1 259 ? -9.117 -3.763 15.112 1.00 98.06 259 ALA A C 1
ATOM 1971 O O . ALA A 1 259 ? -9.181 -4.269 13.986 1.00 98.06 259 ALA A O 1
ATOM 1972 N N . LEU A 1 260 ? -9.441 -2.489 15.341 1.00 97.56 260 LEU A N 1
ATOM 1973 C CA . LEU A 1 260 ? -9.853 -1.568 14.293 1.00 97.56 260 LEU A CA 1
ATOM 1974 C C . LEU A 1 260 ? -8.721 -1.305 13.296 1.00 97.56 260 LEU A C 1
ATOM 1976 O O . LEU A 1 260 ? -8.984 -1.302 12.089 1.00 97.56 260 LEU A O 1
ATOM 1980 N N . ALA A 1 261 ? -7.491 -1.127 13.785 1.00 97.75 261 ALA A N 1
ATOM 1981 C CA . ALA A 1 261 ? -6.309 -0.940 12.950 1.00 97.75 261 ALA A CA 1
ATOM 1982 C C . ALA A 1 261 ? -6.062 -2.136 12.030 1.00 97.75 261 ALA A C 1
ATOM 1984 O O . ALA A 1 261 ? -6.011 -1.954 10.818 1.00 97.75 261 ALA A O 1
ATOM 1985 N N . LEU A 1 262 ? -6.018 -3.360 12.565 1.00 98.25 262 LEU A N 1
ATOM 1986 C CA . LEU A 1 262 ? -5.844 -4.586 11.775 1.00 98.25 262 LEU A CA 1
ATOM 1987 C C . LEU A 1 262 ? -6.916 -4.712 10.690 1.00 98.25 262 LEU A C 1
ATOM 1989 O O . LEU A 1 262 ? -6.610 -4.977 9.525 1.00 98.25 262 LEU A O 1
ATOM 1993 N N . ARG A 1 263 ? -8.173 -4.440 11.051 1.00 97.12 263 ARG A N 1
ATOM 1994 C CA . ARG A 1 263 ? -9.291 -4.471 10.109 1.00 97.12 263 ARG A CA 1
ATOM 1995 C C . ARG A 1 263 ? -9.156 -3.428 8.999 1.00 97.12 263 ARG A C 1
ATOM 1997 O O . ARG A 1 263 ? -9.436 -3.716 7.837 1.00 97.12 263 ARG A O 1
ATOM 2004 N N . PHE A 1 264 ? -8.810 -2.194 9.356 1.00 96.75 264 PHE A N 1
ATOM 2005 C CA . PHE A 1 264 ? -8.658 -1.095 8.405 1.00 96.75 264 PHE A CA 1
ATOM 2006 C C . PHE A 1 264 ? -7.446 -1.304 7.485 1.00 96.75 264 PHE A C 1
ATOM 2008 O O . PHE A 1 264 ? -7.555 -1.120 6.274 1.00 96.75 264 PHE A O 1
ATOM 2015 N N . SER A 1 265 ? -6.330 -1.764 8.042 1.00 97.75 265 SER A N 1
ATOM 2016 C CA . SER A 1 265 ? -5.114 -2.123 7.318 1.00 97.75 265 SER A CA 1
ATOM 2017 C C . SER A 1 265 ? -5.351 -3.224 6.291 1.00 97.75 265 SER A C 1
ATOM 2019 O O . SER A 1 265 ? -5.016 -3.056 5.119 1.00 97.75 265 SER A O 1
ATOM 2021 N N . ALA A 1 266 ? -5.991 -4.322 6.697 1.00 98.12 266 ALA A N 1
ATOM 2022 C CA . ALA A 1 266 ? -6.279 -5.439 5.804 1.00 98.12 266 ALA A CA 1
ATOM 2023 C C . ALA A 1 266 ? -7.233 -5.048 4.663 1.00 98.12 266 ALA A C 1
ATOM 2025 O O . ALA A 1 266 ? -7.071 -5.513 3.538 1.00 98.12 266 ALA A O 1
ATOM 2026 N N . TYR A 1 267 ? -8.174 -4.132 4.917 1.00 97.69 267 TYR A N 1
ATOM 2027 C CA . TYR A 1 267 ? -9.017 -3.552 3.870 1.00 97.69 267 TYR A CA 1
ATOM 2028 C C . TYR A 1 267 ? -8.202 -2.803 2.806 1.00 97.69 267 TYR A C 1
ATOM 2030 O O . TYR A 1 267 ? -8.411 -3.028 1.615 1.00 97.69 267 TYR A O 1
ATOM 2038 N N . ARG A 1 268 ? -7.238 -1.962 3.210 1.00 96.69 268 ARG A N 1
ATOM 2039 C CA . ARG A 1 268 ? -6.359 -1.248 2.263 1.00 96.69 268 ARG A CA 1
ATOM 2040 C C . ARG A 1 268 ? -5.486 -2.205 1.458 1.00 96.69 268 ARG A C 1
ATOM 2042 O O . ARG A 1 268 ? -5.381 -2.046 0.247 1.00 96.69 268 ARG A O 1
ATOM 2049 N N . VAL A 1 269 ? -4.899 -3.208 2.110 1.00 98.38 269 VAL A N 1
ATOM 2050 C CA . VAL A 1 269 ? -4.085 -4.230 1.431 1.00 98.38 269 VAL A CA 1
ATOM 2051 C C . VAL A 1 269 ? -4.935 -5.039 0.448 1.00 98.38 269 VAL A C 1
ATOM 2053 O O . VAL A 1 269 ? -4.523 -5.224 -0.691 1.00 98.38 269 VAL A O 1
ATOM 2056 N N . GLY A 1 270 ? -6.144 -5.454 0.837 1.00 98.25 270 GLY A N 1
ATOM 2057 C CA . GLY A 1 270 ? -7.078 -6.147 -0.055 1.00 98.25 270 GLY A CA 1
ATOM 2058 C C . GLY A 1 270 ? -7.438 -5.319 -1.291 1.00 98.25 270 GLY A C 1
ATOM 2059 O O . GLY A 1 270 ? -7.393 -5.835 -2.406 1.00 98.25 270 GLY A O 1
ATOM 2060 N N . ILE A 1 271 ? -7.720 -4.021 -1.113 1.00 97.94 271 ILE A N 1
ATOM 2061 C CA . ILE A 1 271 ? -7.951 -3.094 -2.233 1.00 97.94 271 ILE A CA 1
ATOM 2062 C C . ILE A 1 271 ? -6.724 -2.996 -3.125 1.00 97.94 271 ILE A C 1
ATOM 2064 O O . ILE A 1 271 ? -6.879 -3.057 -4.337 1.00 97.94 271 ILE A O 1
ATOM 2068 N N . ALA A 1 272 ? -5.527 -2.855 -2.556 1.00 98.06 272 ALA A N 1
ATOM 2069 C CA . ALA A 1 272 ? -4.308 -2.782 -3.350 1.00 98.06 272 ALA A CA 1
ATOM 2070 C C . ALA A 1 272 ? -4.109 -4.026 -4.216 1.00 98.06 272 ALA A C 1
ATOM 2072 O O . ALA A 1 272 ? -3.827 -3.889 -5.398 1.00 98.06 272 ALA A O 1
ATOM 2073 N N . ILE A 1 273 ? -4.327 -5.222 -3.663 1.00 98.00 273 ILE A N 1
ATOM 2074 C CA . ILE A 1 273 ? -4.252 -6.478 -4.422 1.00 98.00 273 ILE A CA 1
ATOM 2075 C C . ILE A 1 273 ? -5.269 -6.476 -5.573 1.00 98.00 273 ILE A C 1
ATOM 2077 O O . ILE A 1 273 ? -4.904 -6.760 -6.711 1.00 98.00 273 ILE A O 1
ATOM 2081 N N . ALA A 1 274 ? -6.528 -6.119 -5.299 1.00 97.00 274 ALA A N 1
ATOM 2082 C CA . ALA A 1 274 ? -7.571 -6.083 -6.323 1.00 97.00 274 ALA A CA 1
ATOM 2083 C C . ALA A 1 274 ? -7.284 -5.037 -7.410 1.00 97.00 274 ALA A C 1
ATOM 2085 O O . ALA A 1 274 ? -7.369 -5.337 -8.592 1.00 97.00 274 ALA A O 1
ATOM 2086 N N . VAL A 1 275 ? -6.910 -3.816 -7.025 1.00 96.12 275 VAL A N 1
ATOM 2087 C CA . VAL A 1 275 ? -6.581 -2.725 -7.952 1.00 96.12 275 VAL A CA 1
ATOM 2088 C C . VAL A 1 275 ? -5.357 -3.068 -8.795 1.00 96.12 275 VAL A C 1
ATOM 2090 O O . VAL A 1 275 ? -5.361 -2.793 -9.989 1.00 96.12 275 VAL A O 1
ATOM 2093 N N . SER A 1 276 ? -4.340 -3.717 -8.224 1.00 95.62 276 SER A N 1
ATOM 2094 C CA . SER A 1 276 ? -3.176 -4.159 -8.996 1.00 95.62 276 SER A CA 1
ATOM 2095 C C . SER A 1 276 ? -3.532 -5.170 -10.085 1.00 95.62 276 SER A C 1
ATOM 2097 O O . SER A 1 276 ? -2.862 -5.192 -11.111 1.00 95.62 276 SER A O 1
ATOM 2099 N N . ALA A 1 277 ? -4.605 -5.950 -9.925 1.00 94.81 277 ALA A N 1
ATOM 2100 C CA . ALA A 1 277 ? -5.091 -6.846 -10.976 1.00 94.81 277 ALA A CA 1
ATOM 2101 C C . ALA A 1 277 ? -5.643 -6.098 -12.201 1.00 94.81 277 ALA A C 1
ATOM 2103 O O . ALA A 1 277 ? -5.666 -6.645 -13.300 1.00 94.81 277 ALA A O 1
ATOM 2104 N N . ALA A 1 278 ? -6.041 -4.828 -12.055 1.00 95.50 278 ALA A N 1
ATOM 2105 C CA . ALA A 1 278 ? -6.451 -4.016 -13.198 1.00 95.50 278 ALA A CA 1
ATOM 2106 C C . ALA A 1 278 ? -5.302 -3.808 -14.200 1.00 95.50 278 ALA A C 1
ATOM 2108 O O . ALA A 1 278 ? -5.572 -3.677 -15.389 1.00 95.50 278 ALA A O 1
ATOM 2109 N N . PHE A 1 279 ? -4.036 -3.819 -13.750 1.00 94.56 279 PHE A N 1
ATOM 2110 C CA . PHE A 1 279 ? -2.875 -3.760 -14.653 1.00 94.56 279 PHE A CA 1
ATOM 2111 C C . PHE A 1 279 ? -2.747 -5.010 -15.526 1.00 94.56 279 PHE A C 1
ATOM 2113 O O . PHE A 1 279 ? -2.172 -4.951 -16.600 1.00 94.56 279 PHE A O 1
ATOM 2120 N N . THR A 1 280 ? -3.280 -6.144 -15.076 1.00 92.44 280 THR A N 1
ATOM 2121 C CA . THR A 1 280 ? -3.321 -7.382 -15.865 1.00 92.44 280 THR A CA 1
ATOM 2122 C C . THR A 1 280 ? -4.520 -7.399 -16.812 1.00 92.44 280 THR A C 1
ATOM 2124 O O . THR A 1 280 ? -4.443 -7.976 -17.887 1.00 92.44 280 THR A O 1
ATOM 2127 N N . ALA A 1 281 ? -5.624 -6.749 -16.428 1.00 93.06 281 ALA A N 1
ATOM 2128 C CA . ALA A 1 281 ? -6.851 -6.681 -17.222 1.00 93.06 281 ALA A CA 1
ATOM 2129 C C . ALA A 1 281 ? -6.775 -5.724 -18.421 1.00 93.06 281 ALA A C 1
ATOM 2131 O O . ALA A 1 281 ? -7.564 -5.848 -19.355 1.00 93.06 281 ALA A O 1
ATOM 2132 N N . VAL A 1 282 ? -5.907 -4.714 -18.350 1.00 94.81 282 VAL A N 1
ATOM 2133 C CA . VAL A 1 282 ? -5.783 -3.674 -19.372 1.00 94.81 282 VAL A CA 1
ATOM 2134 C C . VAL A 1 282 ? -4.408 -3.785 -19.999 1.00 94.81 282 VAL A C 1
ATOM 2136 O O . VAL A 1 282 ? -3.410 -3.561 -19.324 1.00 94.81 282 VAL A O 1
ATOM 2139 N N . GLU A 1 283 ? -4.356 -4.116 -21.283 1.00 93.06 283 GLU A N 1
ATOM 2140 C CA . GLU A 1 283 ? -3.098 -4.185 -22.022 1.00 93.06 283 GLU A CA 1
ATOM 2141 C C . GLU A 1 283 ? -2.472 -2.793 -22.152 1.00 93.06 283 GLU A C 1
ATOM 2143 O O . GLU A 1 283 ? -3.161 -1.783 -22.339 1.00 93.06 283 GLU A O 1
ATOM 2148 N N . TYR A 1 284 ? -1.151 -2.740 -21.997 1.00 93.69 284 TYR A N 1
ATOM 2149 C CA . TYR A 1 284 ? -0.395 -1.515 -22.186 1.00 93.69 284 TYR A CA 1
ATOM 2150 C C . TYR A 1 284 ? -0.281 -1.196 -23.677 1.00 93.69 284 TYR A C 1
ATOM 2152 O O . TYR A 1 284 ? 0.016 -2.069 -24.485 1.00 93.69 284 TYR A O 1
ATOM 2160 N N . GLU A 1 285 ? -0.479 0.072 -24.023 1.00 93.19 285 GLU A N 1
ATOM 2161 C CA . GLU A 1 285 ? -0.290 0.585 -25.376 1.00 93.19 285 GLU A CA 1
ATOM 2162 C C . GLU A 1 285 ? 0.351 1.972 -25.280 1.00 93.19 285 GLU A C 1
ATOM 2164 O O . GLU A 1 285 ? -0.230 2.895 -24.695 1.00 93.19 285 GLU A O 1
ATOM 2169 N N . ALA A 1 286 ? 1.561 2.120 -25.823 1.00 90.50 286 ALA A N 1
ATOM 2170 C CA . ALA A 1 286 ? 2.365 3.331 -25.665 1.00 90.50 286 ALA A CA 1
ATOM 2171 C C . ALA A 1 286 ? 1.735 4.523 -26.398 1.00 90.50 286 ALA A C 1
ATOM 2173 O O . ALA A 1 286 ? 1.634 5.619 -25.837 1.00 90.50 286 ALA A O 1
ATOM 2174 N N . ASP A 1 287 ? 1.244 4.293 -27.619 1.00 92.25 287 ASP A N 1
ATOM 2175 C CA . ASP A 1 287 ? 0.664 5.335 -28.474 1.00 92.25 287 ASP A CA 1
ATOM 2176 C C . ASP A 1 287 ? -0.687 5.838 -27.944 1.00 92.25 287 ASP A C 1
ATOM 2178 O O . ASP A 1 287 ? -1.087 6.981 -28.182 1.00 92.25 287 ASP A O 1
ATOM 2182 N N . ALA A 1 288 ? -1.382 5.003 -27.168 1.00 94.12 288 ALA A N 1
ATOM 2183 C CA . ALA A 1 288 ? -2.678 5.300 -26.571 1.00 94.12 288 ALA A CA 1
ATOM 2184 C C . ALA A 1 288 ? -2.616 5.428 -25.040 1.00 94.12 288 ALA A C 1
ATOM 2186 O O . ALA A 1 288 ? -3.649 5.280 -24.381 1.00 94.12 288 ALA A O 1
ATOM 2187 N N . PHE A 1 289 ? -1.444 5.742 -24.466 1.00 92.81 289 PHE A N 1
ATOM 2188 C CA . PHE A 1 289 ? -1.189 5.687 -23.019 1.00 92.81 289 PHE A CA 1
ATOM 2189 C C . PHE A 1 289 ? -2.303 6.303 -22.160 1.00 92.81 289 PHE A C 1
ATOM 2191 O O . PHE A 1 289 ? -2.783 5.682 -21.215 1.00 92.81 289 PHE A O 1
ATOM 2198 N N . LEU A 1 290 ? -2.752 7.522 -22.486 1.00 93.56 290 LEU A N 1
ATOM 2199 C CA . LEU A 1 290 ? -3.791 8.208 -21.710 1.00 93.56 290 LEU A CA 1
ATOM 2200 C C . LEU A 1 290 ? -5.109 7.416 -21.699 1.00 93.56 290 LEU A C 1
ATOM 2202 O O . LEU A 1 290 ? -5.770 7.330 -20.666 1.00 93.56 290 LEU A O 1
ATOM 2206 N N . TYR A 1 291 ? -5.493 6.839 -22.838 1.00 96.25 291 TYR A N 1
ATOM 2207 C CA . TYR A 1 291 ? -6.724 6.066 -22.967 1.00 96.25 291 TYR A CA 1
ATOM 2208 C C . TYR A 1 291 ? -6.653 4.773 -22.150 1.00 96.25 291 TYR A C 1
ATOM 2210 O O . TYR A 1 291 ? -7.540 4.527 -21.329 1.00 96.25 291 TYR A O 1
ATOM 2218 N N . VAL A 1 292 ? -5.579 3.991 -22.306 1.00 95.75 292 VAL A N 1
ATOM 2219 C CA . VAL A 1 292 ? -5.397 2.744 -21.543 1.00 95.75 292 VAL A CA 1
ATOM 2220 C C . VAL A 1 292 ? -5.239 3.013 -20.048 1.00 95.75 292 VAL A C 1
ATOM 2222 O O . VAL A 1 292 ? -5.811 2.294 -19.236 1.00 95.75 292 VAL A O 1
ATOM 2225 N N . PHE A 1 293 ? -4.579 4.105 -19.657 1.00 96.00 293 PHE A N 1
ATOM 2226 C CA . PHE A 1 293 ? -4.479 4.503 -18.255 1.00 96.00 293 PHE A CA 1
ATOM 2227 C C . PHE A 1 293 ? -5.843 4.878 -17.653 1.00 96.00 293 PHE A C 1
ATOM 2229 O O . PHE A 1 293 ? -6.170 4.470 -16.538 1.00 96.00 293 PHE A O 1
ATOM 2236 N N . MET A 1 294 ? -6.672 5.629 -18.383 1.00 97.00 294 MET A N 1
ATOM 2237 C CA . MET A 1 294 ? -8.026 5.964 -17.929 1.00 97.00 294 MET A CA 1
ATOM 2238 C C . MET A 1 294 ? -8.919 4.722 -17.834 1.00 97.00 294 MET A C 1
ATOM 2240 O O . MET A 1 294 ? -9.709 4.610 -16.894 1.00 97.00 294 MET A O 1
ATOM 2244 N N . LEU A 1 295 ? -8.770 3.777 -18.767 1.00 96.81 295 LEU A N 1
ATOM 2245 C CA . LEU A 1 295 ? -9.449 2.485 -18.714 1.00 96.81 295 LEU A CA 1
ATOM 2246 C C . LEU A 1 295 ? -8.997 1.673 -17.494 1.00 96.81 295 LEU A C 1
ATOM 2248 O O . LEU A 1 295 ? -9.843 1.209 -16.731 1.00 96.81 295 LEU A O 1
ATOM 2252 N N . TRP A 1 296 ? -7.687 1.579 -17.253 1.00 96.19 296 TRP A N 1
ATOM 2253 C CA . TRP A 1 296 ? -7.118 0.955 -16.058 1.00 96.19 296 TRP A CA 1
ATOM 2254 C C . TRP A 1 296 ? -7.693 1.566 -14.780 1.00 96.19 296 TRP A C 1
ATOM 2256 O O . TRP A 1 296 ? -8.166 0.842 -13.903 1.00 96.19 296 TRP A O 1
ATOM 2266 N N . PHE A 1 297 ? -7.731 2.897 -14.687 1.00 97.75 297 PHE A N 1
ATOM 2267 C CA . PHE A 1 297 ? -8.257 3.587 -13.512 1.00 97.75 297 PHE A CA 1
ATOM 2268 C C . PHE A 1 297 ? -9.752 3.310 -13.298 1.00 97.75 297 PHE A C 1
ATOM 2270 O O . PHE A 1 297 ? -10.193 3.095 -12.166 1.00 97.75 297 PHE A O 1
ATOM 2277 N N . ALA A 1 298 ? -10.538 3.259 -14.377 1.00 97.88 298 ALA A N 1
ATOM 2278 C CA . ALA A 1 298 ? -11.950 2.894 -14.312 1.00 97.88 298 ALA A CA 1
ATOM 2279 C C . ALA A 1 298 ? -12.143 1.446 -13.831 1.00 97.88 298 ALA A C 1
ATOM 2281 O O . ALA A 1 298 ? -12.948 1.204 -12.928 1.00 97.88 298 ALA A O 1
ATOM 2282 N N . VAL A 1 299 ? -11.372 0.494 -14.367 1.00 97.31 299 VAL A N 1
ATOM 2283 C CA . VAL A 1 299 ? -11.389 -0.911 -13.926 1.00 97.31 299 VAL A CA 1
ATOM 2284 C C . VAL A 1 299 ? -10.980 -1.014 -12.455 1.00 97.31 299 VAL A C 1
ATOM 2286 O O . VAL A 1 299 ? -11.674 -1.657 -11.671 1.00 97.31 299 VAL A O 1
ATOM 2289 N N . ALA A 1 300 ? -9.928 -0.312 -12.033 1.00 97.56 300 ALA A N 1
ATOM 2290 C CA . ALA A 1 300 ? -9.484 -0.264 -10.642 1.00 97.56 300 ALA A CA 1
ATOM 2291 C C . ALA A 1 300 ? -10.585 0.233 -9.684 1.00 97.56 300 ALA A C 1
ATOM 2293 O O . ALA A 1 300 ? -10.786 -0.349 -8.615 1.00 97.56 300 ALA A O 1
ATOM 2294 N N . LEU A 1 301 ? -11.344 1.266 -10.069 1.00 97.75 301 LEU A N 1
ATOM 2295 C CA . LEU A 1 301 ? -12.496 1.745 -9.295 1.00 97.75 301 LEU A CA 1
ATOM 2296 C C . LEU A 1 301 ? -13.616 0.701 -9.214 1.00 97.75 301 LEU A C 1
ATOM 2298 O O . LEU A 1 301 ? -14.197 0.510 -8.143 1.00 97.75 301 LEU A O 1
ATOM 2302 N N . VAL A 1 302 ? -13.899 -0.004 -10.313 1.00 97.56 302 VAL A N 1
ATOM 2303 C CA . VAL A 1 302 ? -14.871 -1.107 -10.324 1.00 97.56 302 VAL A CA 1
ATOM 2304 C C . VAL A 1 302 ? -14.426 -2.225 -9.382 1.00 97.56 302 VAL A C 1
ATOM 2306 O O . VAL A 1 302 ? -15.231 -2.683 -8.574 1.00 97.56 302 VAL A O 1
ATOM 2309 N N . LEU A 1 303 ? -13.151 -2.623 -9.410 1.00 97.12 303 LEU A N 1
ATOM 2310 C CA . LEU A 1 303 ? -12.607 -3.662 -8.529 1.00 97.12 303 LEU A CA 1
ATOM 2311 C C . LEU A 1 303 ? -12.630 -3.251 -7.057 1.00 97.12 303 LEU A C 1
ATOM 2313 O O . LEU A 1 303 ? -12.976 -4.062 -6.200 1.00 97.12 303 LEU A O 1
ATOM 2317 N N . PHE A 1 304 ? -12.345 -1.984 -6.756 1.00 97.00 304 PHE A N 1
ATOM 2318 C CA . PHE A 1 304 ? -12.510 -1.418 -5.418 1.00 97.00 304 PHE A CA 1
ATOM 2319 C C . PHE A 1 304 ? -13.959 -1.551 -4.903 1.00 97.00 304 PHE A C 1
ATOM 2321 O O . PHE A 1 304 ? -14.189 -2.008 -3.774 1.00 97.00 304 PHE A O 1
ATOM 2328 N N . VAL A 1 305 ? -14.947 -1.186 -5.729 1.00 97.12 305 VAL A N 1
ATOM 2329 C CA . VAL A 1 305 ? -16.372 -1.309 -5.379 1.00 97.12 305 VAL A CA 1
ATOM 2330 C C . VAL A 1 305 ? -16.761 -2.778 -5.228 1.00 97.12 305 VAL A C 1
ATOM 2332 O O . VAL A 1 305 ? -17.370 -3.152 -4.224 1.00 97.12 305 VAL A O 1
ATOM 2335 N N . LEU A 1 306 ? -16.370 -3.623 -6.181 1.00 97.12 306 LEU A N 1
ATOM 2336 C CA . LEU A 1 306 ? -16.686 -5.046 -6.197 1.00 97.12 306 LEU A CA 1
ATOM 2337 C C . LEU A 1 306 ? -16.112 -5.763 -4.972 1.00 97.12 306 LEU A C 1
ATOM 2339 O O . LEU A 1 306 ? -16.846 -6.485 -4.298 1.00 97.12 306 LEU A O 1
ATOM 2343 N N . LEU A 1 307 ? -14.849 -5.501 -4.621 1.00 97.44 307 LEU A N 1
ATOM 2344 C CA . LEU A 1 307 ? -14.228 -6.027 -3.406 1.00 97.44 307 LEU A CA 1
ATOM 2345 C C . LEU A 1 307 ? -15.047 -5.660 -2.172 1.00 97.44 307 LEU A C 1
ATOM 2347 O O . LEU A 1 307 ? -15.323 -6.513 -1.329 1.00 97.44 307 LEU A O 1
ATOM 2351 N N . THR A 1 308 ? -15.467 -4.398 -2.075 1.00 94.75 308 THR A N 1
ATOM 2352 C CA . THR A 1 308 ? -16.244 -3.909 -0.933 1.00 94.75 308 THR A CA 1
ATOM 2353 C C . THR A 1 308 ? -17.600 -4.611 -0.841 1.00 94.75 308 THR A C 1
ATOM 2355 O O . THR A 1 308 ? -17.997 -5.034 0.246 1.00 94.75 308 THR A O 1
ATOM 2358 N N . LEU A 1 309 ? -18.299 -4.786 -1.966 1.00 96.50 309 LEU A N 1
ATOM 2359 C CA . LEU A 1 309 ? -19.596 -5.464 -2.017 1.00 96.50 309 LEU A CA 1
ATOM 2360 C C . LEU A 1 309 ? -19.481 -6.955 -1.681 1.00 96.50 309 LEU A C 1
ATOM 2362 O O . LEU A 1 309 ? -20.217 -7.446 -0.824 1.00 96.50 309 LEU A O 1
ATOM 2366 N N . ILE A 1 310 ? -18.527 -7.663 -2.287 1.00 97.25 310 ILE A N 1
ATOM 2367 C CA . ILE A 1 310 ? -18.299 -9.089 -2.021 1.00 97.25 310 ILE A CA 1
ATOM 2368 C C . ILE A 1 310 ? -17.902 -9.294 -0.556 1.00 97.25 310 ILE A C 1
ATOM 2370 O O . ILE A 1 310 ? -18.459 -10.163 0.114 1.00 97.25 310 ILE A O 1
ATOM 2374 N N . ALA A 1 311 ? -17.007 -8.462 -0.015 1.00 96.06 311 ALA A N 1
ATOM 2375 C CA . ALA A 1 311 ? -16.615 -8.547 1.388 1.00 96.06 311 ALA A CA 1
ATOM 2376 C C . ALA A 1 311 ? -17.807 -8.331 2.333 1.00 96.06 311 ALA A C 1
ATOM 2378 O O . ALA A 1 311 ? -17.918 -9.018 3.349 1.00 96.06 311 ALA A O 1
ATOM 2379 N N . ILE A 1 312 ? -18.742 -7.431 1.995 1.00 93.94 312 ILE A N 1
ATOM 2380 C CA . ILE A 1 312 ? -19.990 -7.269 2.753 1.00 93.94 312 ILE A CA 1
ATOM 2381 C C . ILE A 1 312 ? -20.801 -8.566 2.740 1.00 93.94 312 ILE A C 1
ATOM 2383 O O . ILE A 1 312 ? -21.279 -8.958 3.803 1.00 93.94 312 ILE A O 1
ATOM 2387 N N . VAL A 1 313 ? -20.953 -9.227 1.590 1.00 96.19 313 VAL A N 1
ATOM 2388 C CA . VAL A 1 313 ? -21.705 -10.488 1.469 1.00 96.19 313 VAL A CA 1
ATOM 2389 C C . VAL A 1 313 ? -21.040 -11.605 2.276 1.00 96.19 313 VAL A C 1
ATOM 2391 O O . VAL A 1 313 ? -21.688 -12.195 3.138 1.00 96.19 313 VAL A O 1
ATOM 2394 N N . ILE A 1 314 ? -19.738 -11.841 2.081 1.00 95.81 314 ILE A N 1
ATOM 2395 C CA . ILE A 1 314 ? -18.991 -12.896 2.788 1.00 95.81 314 ILE A CA 1
ATOM 2396 C C . ILE A 1 314 ? -19.054 -12.687 4.301 1.00 95.81 314 ILE A C 1
ATOM 2398 O O . ILE A 1 314 ? -19.291 -13.629 5.053 1.00 95.81 314 ILE A O 1
ATOM 2402 N N . ARG A 1 315 ? -18.922 -11.441 4.760 1.00 94.06 315 ARG A N 1
ATOM 2403 C CA . ARG A 1 315 ? -19.016 -11.088 6.180 1.00 94.06 315 ARG A CA 1
ATOM 2404 C C . ARG A 1 315 ? -20.349 -11.492 6.813 1.00 94.06 315 ARG A C 1
ATOM 2406 O O . ARG A 1 315 ? -20.336 -11.919 7.962 1.00 94.06 315 ARG A O 1
ATOM 2413 N N . HIS A 1 316 ? -21.473 -11.401 6.093 1.00 92.44 316 HIS A N 1
ATOM 2414 C CA . HIS A 1 316 ? -22.767 -11.870 6.614 1.00 92.44 316 HIS A CA 1
ATOM 2415 C C . HIS A 1 316 ? -22.815 -13.394 6.787 1.00 92.44 316 HIS A C 1
ATOM 2417 O O . HIS A 1 316 ? -23.510 -13.872 7.680 1.00 92.44 316 HIS A O 1
ATOM 2423 N N . GLY A 1 317 ? -22.078 -14.145 5.963 1.00 92.69 317 GLY A N 1
ATOM 2424 C CA . GLY A 1 317 ? -21.967 -15.599 6.083 1.00 92.69 317 GLY A CA 1
ATOM 2425 C C . GLY A 1 317 ? -20.979 -16.054 7.161 1.00 92.69 317 GLY A C 1
ATOM 2426 O O . GLY A 1 317 ? -21.284 -16.972 7.913 1.00 92.69 317 GLY A O 1
ATOM 2427 N N . VAL A 1 318 ? -19.808 -15.413 7.253 1.00 93.56 318 VAL A N 1
ATOM 2428 C CA . VAL A 1 318 ? -18.712 -15.822 8.157 1.00 93.56 318 VAL A CA 1
ATOM 2429 C C . VAL A 1 318 ? -18.943 -15.378 9.602 1.00 93.56 318 VAL A C 1
ATOM 2431 O O . VAL A 1 318 ? -18.584 -16.099 10.528 1.00 93.56 318 VAL A O 1
ATOM 2434 N N . LEU A 1 319 ? -19.546 -14.205 9.812 1.00 93.25 319 LEU A N 1
ATOM 2435 C CA . LEU A 1 319 ? -19.787 -13.632 11.141 1.00 93.25 319 LEU A CA 1
ATOM 2436 C C . LEU A 1 319 ? -21.292 -13.413 11.383 1.00 93.25 319 LEU A C 1
ATOM 2438 O O . LEU A 1 319 ? -21.727 -12.275 11.602 1.00 93.25 319 LEU A O 1
ATOM 2442 N N . PRO A 1 320 ? -22.125 -14.473 11.328 1.00 91.56 320 PRO A N 1
ATOM 2443 C CA . PRO A 1 320 ? -23.554 -14.327 11.547 1.00 91.56 320 PRO A CA 1
ATOM 2444 C C . PRO A 1 320 ? -23.814 -13.899 12.996 1.00 91.56 320 PRO A C 1
ATOM 2446 O O . PRO A 1 320 ? -23.245 -14.454 13.931 1.00 91.56 320 PRO A O 1
ATOM 2449 N N . ARG A 1 321 ? -24.717 -12.928 13.182 1.00 90.81 321 ARG A N 1
ATOM 2450 C CA . ARG A 1 321 ? -25.157 -12.403 14.496 1.00 90.81 321 ARG A CA 1
ATOM 2451 C C . ARG A 1 321 ? -24.090 -11.665 15.321 1.00 90.81 321 ARG A C 1
ATOM 2453 O O . ARG A 1 321 ? -24.370 -11.312 16.459 1.00 90.81 321 ARG A O 1
ATOM 2460 N N . ILE A 1 322 ? -22.914 -11.383 14.764 1.00 91.69 322 ILE A N 1
ATOM 2461 C CA . ILE A 1 322 ? -21.858 -10.632 15.458 1.00 91.69 322 ILE A CA 1
ATOM 2462 C C . ILE A 1 322 ? -21.979 -9.141 15.118 1.00 91.69 322 ILE A C 1
ATOM 2464 O O . ILE A 1 322 ? -21.902 -8.746 13.949 1.00 91.69 322 ILE A O 1
ATOM 2468 N N . ASN A 1 323 ? -22.148 -8.291 16.137 1.00 92.69 323 ASN A N 1
ATOM 2469 C CA . ASN A 1 323 ? -22.174 -6.841 15.954 1.00 92.69 323 ASN A CA 1
ATOM 2470 C C . ASN A 1 323 ? -20.753 -6.286 15.822 1.00 92.69 323 ASN A C 1
ATOM 2472 O O . ASN A 1 323 ? -20.126 -5.841 16.773 1.00 92.69 323 ASN A O 1
ATOM 2476 N N . ILE A 1 324 ? -20.266 -6.252 14.591 1.00 91.69 324 ILE A N 1
ATOM 2477 C CA . ILE A 1 324 ? -18.915 -5.789 14.262 1.00 91.69 324 ILE A CA 1
ATOM 2478 C C . ILE A 1 324 ? -18.623 -4.356 14.725 1.00 91.69 324 ILE A C 1
ATOM 2480 O O . ILE A 1 324 ? -17.470 -4.035 15.004 1.00 91.69 324 ILE A O 1
ATOM 2484 N N . GLY A 1 325 ? -19.627 -3.470 14.724 1.00 90.81 325 GLY A N 1
ATOM 2485 C CA . GLY A 1 325 ? -19.431 -2.093 15.183 1.00 90.81 325 GLY A CA 1
ATOM 2486 C C . GLY A 1 325 ? -18.990 -2.075 16.640 1.00 90.81 325 GLY A C 1
ATOM 2487 O O . GLY A 1 325 ? -17.946 -1.524 16.953 1.00 90.81 325 GLY A O 1
ATOM 2488 N N . GLU A 1 326 ? -19.737 -2.782 17.475 1.00 93.06 326 GLU A N 1
ATOM 2489 C CA . GLU A 1 326 ? -19.497 -2.908 18.907 1.00 93.06 326 GLU A CA 1
ATOM 2490 C C . GLU A 1 326 ? -18.237 -3.730 19.218 1.00 93.06 326 GLU A C 1
ATOM 2492 O O . GLU A 1 326 ? -17.332 -3.244 19.890 1.00 93.06 326 GLU A O 1
ATOM 2497 N N . GLU A 1 327 ? -18.120 -4.929 18.644 1.00 96.06 327 GLU A N 1
ATOM 2498 C CA . GLU A 1 327 ? -17.000 -5.848 18.885 1.00 96.06 327 GLU A CA 1
ATOM 2499 C C . GLU A 1 327 ? -15.652 -5.228 18.507 1.00 96.06 327 GLU A C 1
ATOM 2501 O O . GLU A 1 327 ? -14.701 -5.252 19.283 1.00 96.06 327 GLU A O 1
ATOM 2506 N N . VAL A 1 328 ? -15.548 -4.636 17.313 1.00 95.69 328 VAL A N 1
ATOM 2507 C CA . VAL A 1 328 ? -14.275 -4.077 16.838 1.00 95.69 328 VAL A CA 1
ATOM 2508 C C . VAL A 1 328 ? -14.095 -2.638 17.302 1.00 95.69 328 VAL A C 1
ATOM 2510 O O . VAL A 1 328 ? -12.999 -2.270 17.709 1.00 95.69 328 VAL A O 1
ATOM 2513 N N . GLY A 1 329 ? -15.129 -1.803 17.202 1.00 92.31 329 GLY A N 1
ATOM 2514 C CA . GLY A 1 329 ? -15.027 -0.367 17.468 1.00 92.31 329 GLY A CA 1
ATOM 2515 C C . GLY A 1 329 ? -15.002 -0.013 18.951 1.00 92.31 329 GLY A C 1
ATOM 2516 O O . GLY A 1 329 ? -14.283 0.906 19.331 1.00 92.31 329 GLY A O 1
ATOM 2517 N N . GLU A 1 330 ? -15.733 -0.750 19.788 1.00 91.25 330 GLU A N 1
ATOM 2518 C CA . GLU A 1 330 ? -15.892 -0.411 21.207 1.00 91.25 330 GLU A CA 1
ATOM 2519 C C . GLU A 1 330 ? -15.132 -1.359 22.127 1.00 91.25 330 GLU A C 1
ATOM 2521 O O . GLU A 1 330 ? -14.425 -0.907 23.022 1.00 91.25 330 GLU A O 1
ATOM 2526 N N . GLN A 1 331 ? -15.255 -2.666 21.897 1.00 94.56 331 GLN A N 1
ATOM 2527 C CA . GLN A 1 331 ? -14.632 -3.679 22.751 1.00 94.56 331 GLN A CA 1
ATOM 2528 C C . GLN A 1 331 ? -13.174 -3.968 22.363 1.00 94.56 331 GLN A C 1
ATOM 2530 O O . GLN A 1 331 ? -12.443 -4.590 23.130 1.00 94.56 331 GLN A O 1
ATOM 2535 N N . GLY A 1 332 ? -12.739 -3.538 21.172 1.00 95.44 332 GLY A N 1
ATOM 2536 C CA . GLY A 1 332 ? -11.383 -3.789 20.683 1.00 95.44 332 GLY A CA 1
ATOM 2537 C C . GLY A 1 332 ? -11.096 -5.276 20.446 1.00 95.44 332 GLY A C 1
ATOM 2538 O O . GLY A 1 332 ? -9.963 -5.723 20.619 1.00 95.44 332 GLY A O 1
ATOM 2539 N N . ASN A 1 333 ? -12.107 -6.058 20.054 1.00 97.50 333 ASN A N 1
ATOM 2540 C CA . ASN A 1 333 ? -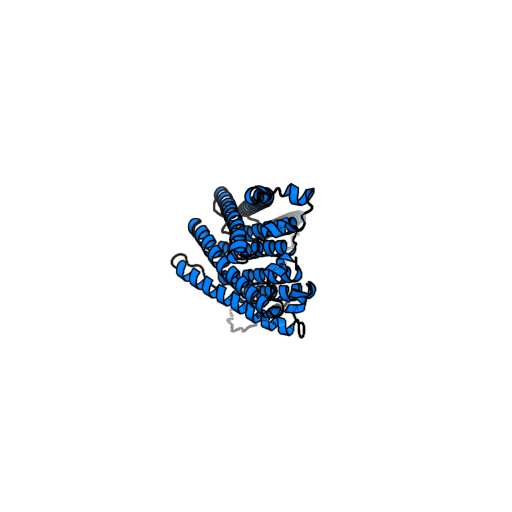11.985 -7.496 19.841 1.00 97.50 333 ASN A CA 1
ATOM 2541 C C . ASN A 1 333 ? -11.103 -7.808 18.619 1.00 97.50 333 ASN A C 1
ATOM 2543 O O . ASN A 1 333 ? -11.547 -7.794 17.464 1.00 97.50 333 ASN A O 1
ATOM 2547 N N . ILE A 1 334 ? -9.832 -8.119 18.889 1.00 97.56 334 ILE A N 1
ATOM 2548 C CA . ILE A 1 334 ? -8.814 -8.411 17.872 1.00 97.56 334 ILE A CA 1
ATOM 2549 C C . ILE A 1 334 ? -9.213 -9.613 17.013 1.00 97.56 334 ILE A C 1
ATOM 2551 O O . ILE A 1 334 ? -8.995 -9.577 15.804 1.00 97.56 334 ILE A O 1
ATOM 2555 N N . ALA A 1 335 ? -9.838 -10.646 17.588 1.00 96.38 335 ALA A N 1
ATOM 2556 C CA . ALA A 1 335 ? -10.227 -11.838 16.837 1.00 96.38 335 ALA A CA 1
ATOM 2557 C C . ALA A 1 335 ? -11.243 -11.496 15.738 1.00 96.38 335 ALA A C 1
ATOM 2559 O O . ALA A 1 335 ? -11.038 -11.838 14.572 1.00 96.38 335 ALA A O 1
ATOM 2560 N N . VAL A 1 336 ? -12.291 -10.740 16.079 1.00 96.62 336 VAL A N 1
ATOM 2561 C CA . VAL A 1 336 ? -13.294 -10.283 15.102 1.00 96.62 336 VAL A CA 1
ATOM 2562 C C . VAL A 1 336 ? -12.664 -9.329 14.082 1.00 96.62 336 VAL A C 1
ATOM 2564 O O . VAL A 1 336 ? -12.926 -9.448 12.883 1.00 96.62 336 VAL A O 1
ATOM 2567 N N . GLY A 1 337 ? -11.790 -8.421 14.533 1.00 96.56 337 GLY A N 1
ATOM 2568 C CA . GLY A 1 337 ? -11.066 -7.491 13.664 1.00 96.56 337 GLY A CA 1
ATOM 2569 C C . GLY A 1 337 ? -10.196 -8.194 12.616 1.00 96.56 337 GLY A C 1
ATOM 2570 O O . GLY A 1 337 ? -10.247 -7.833 11.439 1.00 96.56 337 GLY A O 1
ATOM 2571 N N . VAL A 1 338 ? -9.450 -9.228 13.019 1.00 97.12 338 VAL A N 1
ATOM 2572 C CA . VAL A 1 338 ? -8.596 -10.036 12.133 1.00 97.12 338 VAL A CA 1
ATOM 2573 C C . VAL A 1 338 ? -9.428 -10.889 11.181 1.00 97.12 338 VAL A C 1
ATOM 2575 O O . VAL A 1 338 ? -9.115 -10.917 9.993 1.00 97.12 338 VAL A O 1
ATOM 2578 N N . ILE A 1 339 ? -10.503 -11.537 11.650 1.00 96.81 339 ILE A N 1
ATOM 2579 C CA . ILE A 1 339 ? -11.378 -12.333 10.774 1.00 96.81 339 ILE A CA 1
ATOM 2580 C C . ILE A 1 339 ? -11.985 -11.439 9.693 1.00 96.81 339 ILE A C 1
ATOM 2582 O O . ILE A 1 339 ? -11.853 -11.744 8.509 1.00 96.81 339 ILE A O 1
ATOM 2586 N N . GLU A 1 340 ? -12.581 -10.299 10.055 1.00 95.44 340 GLU A N 1
ATOM 2587 C CA . GLU A 1 340 ? -13.133 -9.393 9.042 1.00 95.44 340 GLU A CA 1
ATOM 2588 C C . GLU A 1 340 ? -12.037 -8.797 8.149 1.00 95.44 340 GLU A C 1
ATOM 2590 O O . GLU A 1 340 ? -12.234 -8.661 6.944 1.00 95.44 340 GLU A O 1
ATOM 2595 N N . GLY A 1 341 ? -10.871 -8.473 8.713 1.00 96.38 341 GLY A N 1
ATOM 2596 C CA . GLY A 1 341 ? -9.704 -8.037 7.950 1.00 96.38 341 GLY A CA 1
ATOM 2597 C C . GLY A 1 341 ? -9.311 -9.047 6.869 1.00 96.38 341 GLY A C 1
ATOM 2598 O O . GLY A 1 341 ? -9.161 -8.685 5.702 1.00 96.38 341 GLY A O 1
ATOM 2599 N N . SER A 1 342 ? -9.219 -10.326 7.242 1.00 97.31 342 SER A N 1
ATOM 2600 C CA . SER A 1 342 ? -8.840 -11.415 6.340 1.00 97.31 342 SER A CA 1
ATOM 2601 C C . SER A 1 342 ? -9.806 -11.574 5.165 1.00 97.31 342 SER A C 1
ATOM 2603 O O . SER A 1 342 ? -9.352 -11.843 4.057 1.00 97.31 342 SER A O 1
ATOM 2605 N N . ILE A 1 343 ? -11.106 -11.310 5.359 1.00 97.88 343 ILE A N 1
ATOM 2606 C CA . ILE A 1 343 ? -12.103 -11.345 4.278 1.00 97.88 343 ILE A CA 1
ATOM 2607 C C . ILE A 1 343 ? -11.712 -10.377 3.156 1.00 97.88 343 ILE A C 1
ATOM 2609 O O . ILE A 1 343 ? -11.784 -10.751 1.989 1.00 97.88 343 ILE A O 1
ATOM 2613 N N . TYR A 1 344 ? -11.255 -9.161 3.472 1.00 98.06 344 TYR A N 1
ATOM 2614 C CA . TYR A 1 344 ? -10.850 -8.202 2.439 1.00 98.06 344 TYR A CA 1
ATOM 2615 C C . TYR A 1 344 ? -9.624 -8.673 1.649 1.00 98.06 344 TYR A C 1
ATOM 2617 O O . TYR A 1 344 ? -9.595 -8.519 0.430 1.00 98.06 344 TYR A O 1
ATOM 2625 N N . ILE A 1 345 ? -8.636 -9.273 2.322 1.00 98.06 345 ILE A N 1
ATOM 2626 C CA . ILE A 1 345 ? -7.445 -9.828 1.662 1.00 98.06 345 ILE A CA 1
ATOM 2627 C C . ILE A 1 345 ? -7.837 -11.012 0.773 1.00 98.06 345 ILE A C 1
ATOM 2629 O O . ILE A 1 345 ? -7.448 -11.049 -0.389 1.00 98.06 345 ILE A O 1
ATOM 2633 N N . VAL A 1 346 ? -8.648 -11.942 1.288 1.00 97.56 346 VAL A N 1
ATOM 2634 C CA . VAL A 1 346 ? -9.136 -13.110 0.539 1.00 97.56 346 VAL A CA 1
ATOM 2635 C C . VAL A 1 346 ? -9.898 -12.675 -0.707 1.00 97.56 346 VAL A C 1
ATOM 2637 O O . VAL A 1 346 ? -9.618 -13.174 -1.790 1.00 97.56 346 VAL A O 1
ATOM 2640 N N . VAL A 1 347 ? -10.818 -11.715 -0.592 1.00 97.69 347 VAL A N 1
ATOM 2641 C CA . VAL A 1 347 ? -11.555 -11.196 -1.753 1.00 97.69 347 VAL A CA 1
ATOM 2642 C C . VAL A 1 347 ? -10.616 -10.525 -2.751 1.00 97.69 347 VAL A C 1
ATOM 2644 O O . VAL A 1 347 ? -10.753 -10.761 -3.947 1.00 97.69 347 VAL A O 1
ATOM 2647 N N . GLY A 1 348 ? -9.646 -9.735 -2.283 1.00 97.56 348 GLY A N 1
ATOM 2648 C CA . GLY A 1 348 ? -8.637 -9.134 -3.156 1.00 97.56 348 GLY A CA 1
ATOM 2649 C C . GLY A 1 348 ? -7.846 -10.179 -3.940 1.00 97.56 348 GLY A C 1
ATOM 2650 O O . GLY A 1 348 ? -7.715 -10.059 -5.155 1.00 97.56 348 GLY A O 1
ATOM 2651 N N . LEU A 1 349 ? -7.393 -11.240 -3.268 1.00 97.31 349 LEU A N 1
ATOM 2652 C CA . LEU A 1 349 ? -6.688 -12.359 -3.897 1.00 97.31 349 LEU A CA 1
ATOM 2653 C C . LEU A 1 349 ? -7.571 -13.116 -4.895 1.00 97.31 349 LEU A C 1
ATOM 2655 O O . LEU A 1 349 ? -7.105 -13.436 -5.983 1.00 97.31 349 LEU A O 1
ATOM 2659 N N . LEU A 1 350 ? -8.840 -13.375 -4.560 1.00 96.62 350 LEU A N 1
ATOM 2660 C CA . LEU A 1 350 ? -9.786 -14.035 -5.466 1.00 96.62 350 LEU A CA 1
ATOM 2661 C C . LEU A 1 350 ? -10.032 -13.203 -6.727 1.00 96.62 350 LEU A C 1
ATOM 2663 O O . LEU A 1 350 ? -9.986 -13.746 -7.825 1.00 96.62 350 LEU A O 1
ATOM 2667 N N . LEU A 1 351 ? -10.255 -11.893 -6.582 1.00 96.06 351 LEU A N 1
ATOM 2668 C CA . LEU A 1 351 ? -10.413 -10.993 -7.726 1.00 96.06 351 LEU A CA 1
ATOM 2669 C C . LEU A 1 351 ? -9.143 -10.961 -8.580 1.00 96.06 351 LEU A C 1
ATOM 2671 O O . LEU A 1 351 ? -9.231 -11.082 -9.796 1.00 96.06 351 LEU A O 1
ATOM 2675 N N . SER A 1 352 ? -7.969 -10.864 -7.952 1.00 95.00 352 SER A N 1
ATOM 2676 C CA . SER A 1 352 ? -6.696 -10.875 -8.673 1.00 95.00 352 SER A CA 1
ATOM 2677 C C . SER A 1 352 ? -6.453 -12.182 -9.424 1.00 95.00 352 SER A C 1
ATOM 2679 O O . SER A 1 352 ? -6.045 -12.137 -10.580 1.00 95.00 352 SER A O 1
ATOM 2681 N N . GLY A 1 353 ? -6.746 -13.330 -8.810 1.00 91.94 353 GLY A N 1
ATOM 2682 C CA . GLY A 1 353 ? -6.592 -14.635 -9.451 1.00 91.94 353 GLY A CA 1
ATOM 2683 C C . GLY A 1 353 ? -7.590 -14.884 -10.582 1.00 91.94 353 GLY A C 1
ATOM 2684 O O . GLY A 1 353 ? -7.235 -15.536 -11.551 1.00 91.94 353 GLY A O 1
ATOM 2685 N N . LEU A 1 354 ? -8.815 -14.360 -10.486 1.00 91.94 354 LEU A N 1
ATOM 2686 C CA . LEU A 1 354 ? -9.825 -14.487 -11.545 1.00 91.94 354 LEU A CA 1
ATOM 2687 C C . LEU A 1 354 ? -9.530 -13.612 -12.765 1.00 91.94 354 LEU A C 1
ATOM 2689 O O . LEU A 1 354 ? -9.945 -13.957 -13.862 1.00 91.94 354 LEU A O 1
ATOM 2693 N N . ILE A 1 355 ? -8.874 -12.471 -12.562 1.00 90.81 355 ILE A N 1
ATOM 2694 C CA . ILE A 1 355 ? -8.529 -11.531 -13.635 1.00 90.81 355 ILE A CA 1
ATOM 2695 C C . ILE A 1 355 ? -7.217 -11.922 -14.314 1.00 90.81 355 ILE A C 1
ATOM 2697 O O . ILE A 1 355 ? -7.062 -11.705 -15.508 1.00 90.81 355 ILE A O 1
ATOM 2701 N N . GLY A 1 356 ? -6.266 -12.460 -13.547 1.00 74.94 356 GLY A N 1
ATOM 2702 C CA . GLY A 1 356 ? -4.971 -12.899 -14.066 1.00 74.94 356 GLY A CA 1
ATOM 2703 C C . GLY A 1 356 ? -4.952 -14.321 -14.637 1.00 74.94 356 GLY A C 1
ATOM 2704 O O . GLY A 1 356 ? -3.873 -14.777 -15.009 1.00 74.94 356 GLY A O 1
ATOM 2705 N N . ALA A 1 357 ? -6.087 -15.029 -14.640 1.00 60.78 357 ALA A N 1
ATOM 2706 C CA . ALA A 1 357 ? -6.258 -16.352 -15.248 1.00 60.78 357 ALA A CA 1
ATOM 2707 C C . ALA A 1 357 ? -6.825 -16.217 -16.661 1.00 60.78 357 ALA A C 1
ATOM 2709 O O . ALA A 1 357 ? -6.377 -16.999 -17.530 1.00 60.78 357 ALA A O 1
#

Mean predicted aligned error: 11.42 Å

Radius of gyration: 31.84 Å; Cα contacts (8 Å, |Δi|>4): 390; chains: 1; bounding box: 65×88×84 Å

pLDDT: mean 83.01, std 17.97, range [31.27, 98.38]

Nearest PDB structures (foldseek):
  8flt-assembly1_R  TM=2.164E-01  e=7.025E-01  Homo sapiens